Protein AF-A0A6C1T5G2-F1 (afdb_monomer_lite)

Structure (mmCIF, N/CA/C/O backbone):
data_AF-A0A6C1T5G2-F1
#
_entry.id   AF-A0A6C1T5G2-F1
#
loop_
_atom_site.group_PDB
_atom_site.id
_atom_site.type_symbol
_atom_site.label_atom_id
_atom_site.label_alt_id
_atom_site.label_comp_id
_atom_site.label_asym_id
_atom_site.label_entity_id
_atom_site.label_seq_id
_atom_site.pdbx_PDB_ins_code
_atom_site.Cartn_x
_atom_site.Cartn_y
_atom_site.Cartn_z
_atom_site.occupancy
_atom_site.B_iso_or_equiv
_atom_site.auth_seq_id
_atom_site.auth_comp_id
_atom_site.auth_asym_id
_atom_site.auth_atom_id
_atom_site.pdbx_PDB_model_num
ATOM 1 N N . MET A 1 1 ? -48.010 -15.877 8.526 1.00 41.28 1 MET A N 1
ATOM 2 C CA . MET A 1 1 ? -47.654 -14.629 7.817 1.00 41.28 1 MET A CA 1
ATOM 3 C C . MET A 1 1 ? -46.814 -13.764 8.749 1.00 41.28 1 MET A C 1
ATOM 5 O O . MET A 1 1 ? -47.335 -12.905 9.443 1.00 41.28 1 MET A O 1
ATOM 9 N N . ARG A 1 2 ? -45.527 -14.110 8.850 1.00 35.94 2 ARG A N 1
ATOM 10 C CA . ARG A 1 2 ? -44.496 -13.436 9.652 1.00 35.94 2 ARG A CA 1
ATOM 11 C C . ARG A 1 2 ? -43.616 -12.611 8.705 1.00 35.94 2 ARG A C 1
ATOM 13 O O . ARG A 1 2 ? -43.492 -12.980 7.544 1.00 35.94 2 ARG A O 1
ATOM 20 N N . SER A 1 3 ? -42.962 -11.589 9.253 1.00 42.47 3 SER A N 1
ATOM 21 C CA . SER A 1 3 ? -41.896 -10.778 8.641 1.00 42.47 3 SER A CA 1
ATOM 22 C C . SER A 1 3 ? -42.322 -9.516 7.879 1.00 42.47 3 SER A C 1
ATOM 24 O O . SER A 1 3 ? -42.276 -9.454 6.656 1.00 42.47 3 SER A O 1
ATOM 26 N N . LYS A 1 4 ? -42.683 -8.471 8.636 1.00 40.44 4 LYS A N 1
ATOM 27 C CA . LYS A 1 4 ? -42.390 -7.063 8.279 1.00 40.44 4 LYS A CA 1
ATOM 28 C C . LYS A 1 4 ? -41.863 -6.221 9.458 1.00 40.44 4 LYS A C 1
ATOM 30 O O . LYS A 1 4 ? -41.648 -5.029 9.303 1.00 40.44 4 LYS A O 1
ATOM 35 N N . TYR A 1 5 ? -41.600 -6.839 10.614 1.00 38.28 5 TYR A N 1
ATOM 36 C CA . TYR A 1 5 ? -41.079 -6.158 11.812 1.00 38.28 5 TYR A CA 1
ATOM 37 C C . TYR A 1 5 ? -39.612 -6.503 12.134 1.00 38.28 5 TYR A C 1
ATOM 39 O O . TYR A 1 5 ? -39.090 -6.053 13.144 1.00 38.28 5 TYR A O 1
ATOM 47 N N . SER A 1 6 ? -38.933 -7.280 11.280 1.00 38.41 6 SER A N 1
ATOM 48 C CA . SER A 1 6 ? -37.533 -7.686 11.497 1.00 38.41 6 SER A CA 1
ATOM 49 C C . SER A 1 6 ? -36.520 -6.612 11.094 1.00 38.41 6 SER A C 1
ATOM 51 O O . SER A 1 6 ? -35.414 -6.601 11.616 1.00 38.41 6 SER A O 1
ATOM 53 N N . THR A 1 7 ? -36.874 -5.707 10.181 1.00 39.44 7 THR A N 1
ATOM 54 C CA . THR A 1 7 ? -35.901 -4.779 9.577 1.00 39.44 7 THR A CA 1
ATOM 55 C C . THR A 1 7 ? -35.798 -3.447 10.324 1.00 39.44 7 THR A C 1
ATOM 57 O O . THR A 1 7 ? -34.777 -2.780 10.254 1.00 39.44 7 THR A O 1
ATOM 60 N N . LEU A 1 8 ? -36.818 -3.079 11.109 1.00 35.50 8 LEU A N 1
ATOM 61 C CA . LEU A 1 8 ? -36.779 -1.881 11.962 1.00 35.50 8 LEU A CA 1
ATOM 62 C C . LEU A 1 8 ? -36.144 -2.138 13.338 1.00 35.50 8 LEU A C 1
ATOM 64 O O . LEU A 1 8 ? -35.793 -1.184 14.021 1.00 35.50 8 LEU A O 1
ATOM 68 N N . LEU A 1 9 ? -35.947 -3.403 13.729 1.00 34.69 9 LEU A N 1
ATOM 69 C CA . LEU A 1 9 ? -35.278 -3.753 14.987 1.00 34.69 9 LEU A CA 1
ATOM 70 C C . LEU A 1 9 ? -33.747 -3.859 14.862 1.00 34.69 9 LEU A C 1
ATOM 72 O O . LEU A 1 9 ? -33.070 -3.811 15.880 1.00 34.69 9 LEU A O 1
ATOM 76 N N . GLN A 1 10 ? -33.194 -3.953 13.647 1.00 36.19 10 GLN A N 1
ATOM 77 C CA . GLN A 1 10 ? -31.738 -3.903 13.427 1.00 36.19 10 GLN A CA 1
ATOM 78 C C . GLN A 1 10 ? -31.211 -2.472 13.246 1.00 36.19 10 GLN A C 1
ATOM 80 O O . GLN A 1 10 ? -30.069 -2.201 13.591 1.00 36.19 10 GLN A O 1
ATOM 85 N N . ALA A 1 11 ? -32.055 -1.525 12.824 1.00 36.62 11 ALA A N 1
ATOM 86 C CA . ALA A 1 11 ? -31.701 -0.103 12.782 1.00 36.62 11 ALA A CA 1
ATOM 87 C C . ALA A 1 11 ? -31.868 0.615 14.142 1.00 36.62 11 ALA A C 1
ATOM 89 O O . ALA A 1 11 ? -31.397 1.735 14.309 1.00 36.62 11 ALA A O 1
ATOM 90 N N . LEU A 1 12 ? -32.509 -0.027 15.130 1.00 32.50 12 LEU A N 1
ATOM 91 C CA . LEU A 1 12 ? -32.738 0.521 16.476 1.00 32.50 12 LEU A CA 1
ATOM 92 C C . LEU A 1 12 ? -31.770 -0.033 17.541 1.00 32.50 12 LEU A C 1
ATOM 94 O O . LEU A 1 12 ? -31.965 0.201 18.728 1.00 32.50 12 LEU A O 1
ATOM 98 N N . ILE A 1 13 ? -30.708 -0.734 17.134 1.00 37.56 13 ILE A N 1
ATOM 99 C CA . ILE A 1 13 ? -29.524 -0.948 17.991 1.00 37.56 13 ILE A CA 1
ATOM 100 C C . ILE A 1 13 ? -28.507 0.197 17.793 1.00 37.56 13 ILE A C 1
ATOM 102 O O . ILE A 1 13 ? -27.599 0.371 18.594 1.00 37.56 13 ILE A O 1
ATOM 106 N N . LEU A 1 14 ? -28.748 1.089 16.824 1.00 38.66 14 LEU A N 1
ATOM 107 C CA . LEU A 1 14 ? -27.960 2.302 16.578 1.00 38.66 14 LEU A CA 1
ATOM 108 C C . LEU A 1 14 ? -28.429 3.539 17.383 1.00 38.66 14 LEU A C 1
ATOM 110 O O . LEU A 1 14 ? -27.970 4.646 17.121 1.00 38.66 14 LEU A O 1
ATOM 114 N N . GLY A 1 15 ? -29.367 3.389 18.333 1.00 32.53 15 GLY A N 1
ATOM 115 C CA . GLY A 1 15 ? -30.081 4.526 18.946 1.00 32.53 15 GLY A CA 1
ATOM 116 C C . GLY A 1 15 ? -30.130 4.609 20.476 1.00 32.53 15 GLY A C 1
ATOM 117 O O . GLY A 1 15 ? -30.594 5.621 20.993 1.00 32.53 15 GLY A O 1
ATOM 118 N N . THR A 1 16 ? -29.673 3.604 21.230 1.00 36.06 16 THR A N 1
ATOM 119 C CA . THR A 1 16 ? -29.773 3.620 22.707 1.00 36.06 16 THR A CA 1
ATOM 120 C C . THR A 1 16 ? -28.582 2.956 23.399 1.00 36.06 16 THR A C 1
ATOM 122 O O . THR A 1 16 ? -28.747 2.000 24.152 1.00 36.06 16 THR A O 1
ATOM 125 N N . ALA A 1 17 ? -27.386 3.503 23.178 1.00 37.12 17 ALA A N 1
ATOM 126 C CA . ALA A 1 17 ? -26.244 3.355 24.087 1.00 37.12 17 ALA A CA 1
ATOM 127 C C . ALA A 1 17 ? -25.795 4.711 24.680 1.00 37.12 17 ALA A C 1
ATOM 129 O O . ALA A 1 17 ? -24.677 4.855 25.160 1.00 37.12 17 ALA A O 1
ATOM 130 N N . LEU A 1 18 ? -26.688 5.713 24.717 1.00 38.50 18 LEU A N 1
ATOM 131 C CA . LEU A 1 18 ? -26.601 6.773 25.725 1.00 38.50 18 LEU A CA 1
ATOM 132 C C . LEU A 1 18 ? -27.043 6.167 27.061 1.00 38.50 18 LEU A C 1
ATOM 134 O O . LEU A 1 18 ? -28.243 6.076 27.323 1.00 38.50 18 LEU A O 1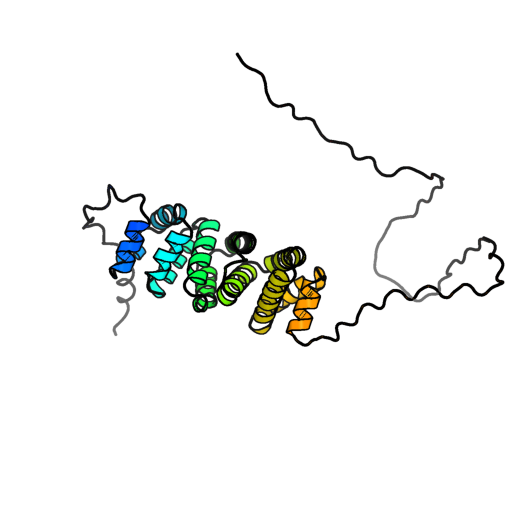
ATOM 138 N N . GLY A 1 19 ? -26.102 5.741 27.905 1.00 35.78 19 GLY A N 1
ATOM 139 C CA . GLY A 1 19 ? -26.485 5.393 29.272 1.00 35.78 19 GLY A CA 1
ATOM 140 C C . GLY A 1 19 ? -25.553 4.561 30.134 1.00 35.78 19 GLY A C 1
ATOM 141 O O . GLY A 1 19 ? -26.017 4.176 31.192 1.00 35.78 19 GLY A O 1
ATOM 142 N N . VAL A 1 20 ? -24.294 4.308 29.772 1.00 35.72 20 VAL A N 1
ATOM 143 C CA . VAL A 1 20 ? -23.218 4.066 30.753 1.00 35.72 20 VAL A CA 1
ATOM 144 C C . VAL A 1 20 ? -21.920 4.538 30.106 1.00 35.72 20 VAL A C 1
ATOM 146 O O . VAL A 1 20 ? -21.292 3.804 29.356 1.00 35.72 20 VAL A O 1
ATOM 149 N N . ALA A 1 21 ? -21.534 5.789 30.350 1.00 29.20 21 ALA A N 1
ATOM 150 C CA . ALA A 1 21 ? -20.149 6.180 30.134 1.00 29.20 21 ALA A CA 1
ATOM 151 C C . ALA A 1 21 ? -19.287 5.336 31.090 1.00 29.20 21 ALA A C 1
ATOM 153 O O . ALA A 1 21 ? -19.543 5.388 32.301 1.00 29.20 21 ALA A O 1
ATOM 154 N N . PRO A 1 22 ? -18.278 4.579 30.623 1.00 41.03 22 PRO A N 1
ATOM 155 C CA . PRO A 1 22 ? -17.193 4.230 31.513 1.00 41.03 22 PRO A CA 1
ATOM 156 C C . PRO A 1 22 ? -16.582 5.558 31.961 1.00 41.03 22 PRO A C 1
ATOM 158 O O . PRO A 1 22 ? -16.183 6.391 31.144 1.00 41.03 22 PRO A O 1
ATOM 161 N N . VAL A 1 23 ? -16.550 5.773 33.273 1.00 37.47 23 VAL A N 1
ATOM 162 C CA . VAL A 1 23 ? -15.881 6.888 33.958 1.00 37.47 23 VAL A CA 1
ATOM 163 C C . VAL A 1 23 ? -14.356 6.701 33.843 1.00 37.47 23 VAL A C 1
ATOM 165 O O . VAL A 1 23 ? -13.642 6.571 34.827 1.00 37.47 23 VAL A O 1
ATOM 168 N N . VAL A 1 24 ? -13.879 6.609 32.603 1.00 41.50 24 VAL A N 1
ATOM 169 C CA . VAL A 1 24 ? -12.475 6.537 32.171 1.00 41.50 24 VAL A CA 1
ATOM 170 C C . VAL A 1 24 ? -12.243 7.495 30.982 1.00 41.50 24 VAL A C 1
ATOM 172 O O . VAL A 1 24 ? -11.117 7.866 30.682 1.00 41.50 24 VAL A O 1
ATOM 175 N N . ALA A 1 25 ? -13.308 8.000 30.348 1.00 39.03 25 ALA A N 1
ATOM 176 C CA . ALA A 1 25 ? -13.250 8.786 29.114 1.00 39.03 25 ALA A CA 1
ATOM 177 C C . ALA A 1 25 ? -13.002 10.306 29.282 1.00 39.03 25 ALA A C 1
ATOM 179 O O . ALA A 1 25 ? -13.527 11.090 28.495 1.00 39.03 25 ALA A O 1
ATOM 180 N N . GLN A 1 26 ? -12.249 10.762 30.291 1.00 38.19 26 GLN A N 1
ATOM 181 C CA . GLN A 1 26 ? -11.896 12.195 30.402 1.00 38.19 26 GLN A CA 1
ATOM 182 C C . GLN A 1 26 ? -10.419 12.503 30.688 1.00 38.19 26 GLN A C 1
ATOM 184 O O . GLN A 1 26 ? -10.087 13.674 30.828 1.00 38.19 26 GLN A O 1
ATOM 189 N N . ASP A 1 27 ? -9.536 11.498 30.687 1.00 33.94 27 ASP A N 1
ATOM 190 C CA . ASP A 1 27 ? -8.076 11.707 30.798 1.00 33.94 27 ASP A CA 1
ATOM 191 C C . ASP A 1 27 ? -7.257 10.818 29.830 1.00 33.94 27 ASP A C 1
ATOM 193 O O . ASP A 1 27 ? -6.045 10.702 29.956 1.00 33.94 27 ASP A O 1
ATOM 197 N N . ALA A 1 28 ? -7.913 10.174 28.853 1.00 41.91 28 ALA A N 1
ATOM 198 C CA . ALA A 1 28 ? -7.321 9.171 27.954 1.00 41.91 28 ALA A CA 1
ATOM 199 C C . ALA A 1 28 ? -7.270 9.629 26.482 1.00 41.91 28 ALA A C 1
ATOM 201 O O . ALA A 1 28 ? -7.498 8.834 25.574 1.00 41.91 28 ALA A O 1
ATOM 202 N N . THR A 1 29 ? -7.059 10.923 26.234 1.00 42.94 29 THR A N 1
ATOM 203 C CA . THR A 1 29 ? -7.232 11.497 24.887 1.00 42.94 29 THR A CA 1
ATOM 204 C C . THR A 1 29 ? -6.061 11.247 23.925 1.00 42.94 29 THR A C 1
ATOM 206 O O . THR A 1 29 ? -6.255 11.456 22.740 1.00 42.94 29 THR A O 1
ATOM 209 N N . ASP A 1 30 ? -4.890 10.757 24.353 1.00 57.31 30 ASP A N 1
ATOM 210 C CA . ASP A 1 30 ? -3.675 10.845 23.513 1.00 57.31 30 ASP A CA 1
ATOM 211 C C . ASP A 1 30 ? -2.730 9.624 23.577 1.00 57.31 30 ASP A C 1
ATOM 213 O O . ASP A 1 30 ? -1.514 9.811 23.582 1.00 57.31 30 ASP A O 1
ATOM 217 N N . ASP A 1 31 ? -3.208 8.374 23.662 1.00 83.25 31 ASP A N 1
ATOM 218 C CA . ASP A 1 31 ? -2.252 7.253 23.703 1.00 83.25 31 ASP A CA 1
ATOM 219 C C . ASP A 1 31 ? -2.656 6.032 22.871 1.00 83.25 31 ASP A C 1
ATOM 221 O O . ASP A 1 31 ? -3.474 5.201 23.266 1.00 83.25 31 ASP A O 1
ATOM 225 N N . ILE A 1 32 ? -2.001 5.897 21.716 1.00 88.88 32 ILE A N 1
ATOM 226 C CA . ILE A 1 32 ? -1.959 4.673 20.909 1.00 88.88 32 ILE A CA 1
ATOM 227 C C . ILE A 1 32 ? -1.557 3.448 21.748 1.00 88.88 32 ILE A C 1
ATOM 229 O O . ILE A 1 32 ? -2.025 2.345 21.474 1.00 88.88 32 ILE A O 1
ATOM 233 N N . GLY A 1 33 ? -0.776 3.635 22.820 1.00 87.62 33 GLY A N 1
ATOM 234 C CA . GLY A 1 33 ? -0.439 2.589 23.781 1.00 87.62 33 GLY A CA 1
ATOM 235 C C . GLY A 1 33 ? -1.668 1.961 24.440 1.00 87.62 33 GLY A C 1
ATOM 236 O O . GLY A 1 33 ? -1.716 0.744 24.591 1.00 87.62 33 GLY A O 1
ATOM 237 N N . ILE A 1 34 ? -2.708 2.750 24.736 1.00 88.25 34 ILE A N 1
ATOM 238 C CA . ILE A 1 34 ? -3.968 2.227 25.285 1.00 88.25 34 ILE A CA 1
ATOM 239 C C . ILE A 1 34 ? -4.676 1.352 24.247 1.00 88.25 34 ILE A C 1
ATOM 241 O O . ILE A 1 34 ? -5.183 0.288 24.593 1.00 88.25 34 ILE A O 1
ATOM 245 N N . LEU A 1 35 ? -4.686 1.753 22.971 1.00 90.00 35 LEU A N 1
ATOM 246 C CA . LEU A 1 35 ? -5.279 0.933 21.907 1.00 90.00 35 LEU A CA 1
ATOM 247 C C . LEU A 1 35 ? -4.522 -0.391 21.743 1.00 90.00 35 LEU A C 1
ATOM 249 O O . LEU A 1 35 ? -5.148 -1.438 21.615 1.00 90.00 35 LEU A O 1
ATOM 253 N N . ILE A 1 36 ? -3.189 -0.362 21.813 1.00 89.75 36 ILE A N 1
ATOM 254 C CA . ILE A 1 36 ? -2.350 -1.568 21.763 1.00 89.75 36 ILE A CA 1
ATOM 255 C C . ILE A 1 36 ? -2.644 -2.482 22.960 1.00 89.75 36 ILE A C 1
ATOM 257 O O . ILE A 1 36 ? -2.799 -3.693 22.795 1.00 89.75 36 ILE A O 1
ATOM 261 N N . GLU A 1 37 ? -2.744 -1.930 24.170 1.00 89.25 37 GLU A N 1
ATOM 262 C CA . GLU A 1 37 ? -3.093 -2.704 25.364 1.00 89.25 37 GLU A CA 1
ATOM 263 C C . GLU A 1 37 ? -4.495 -3.316 25.265 1.00 89.25 37 GLU A C 1
ATOM 265 O O . GLU A 1 37 ? -4.681 -4.476 25.633 1.00 89.25 37 GLU A O 1
ATOM 270 N N . LEU A 1 38 ? -5.479 -2.578 24.746 1.00 88.25 38 LEU A N 1
ATOM 271 C CA . LEU A 1 38 ? -6.826 -3.102 24.515 1.00 88.25 38 LEU A CA 1
ATOM 272 C C . LEU A 1 38 ? -6.820 -4.230 23.477 1.00 88.25 38 LEU A C 1
ATOM 274 O O . LEU A 1 38 ? -7.431 -5.271 23.718 1.00 88.25 38 LEU A O 1
ATOM 278 N N . ALA A 1 39 ? -6.086 -4.065 22.374 1.00 88.81 39 ALA A N 1
ATOM 279 C CA . ALA A 1 39 ? -5.945 -5.086 21.340 1.00 88.81 39 ALA A CA 1
ATOM 280 C C . ALA A 1 39 ? -5.349 -6.383 21.914 1.00 88.81 39 ALA A C 1
ATOM 282 O O . ALA A 1 39 ? -5.916 -7.458 21.748 1.00 88.81 39 ALA A O 1
ATOM 283 N N . ARG A 1 40 ? -4.272 -6.275 22.704 1.00 89.38 40 ARG A N 1
ATOM 284 C CA . ARG A 1 40 ? -3.607 -7.419 23.357 1.00 89.38 40 ARG A CA 1
ATOM 285 C C . ARG A 1 40 ? -4.461 -8.156 24.383 1.00 89.38 40 ARG A C 1
ATOM 287 O O . ARG A 1 40 ? -4.189 -9.318 24.673 1.00 89.38 40 ARG A O 1
ATOM 294 N N . ASN A 1 41 ? -5.437 -7.475 24.973 1.00 87.38 41 ASN A N 1
ATOM 295 C CA . ASN A 1 41 ? -6.326 -8.038 25.985 1.00 87.38 41 ASN A CA 1
ATOM 296 C C . ASN A 1 41 ? -7.641 -8.572 25.384 1.00 87.38 41 ASN A C 1
ATOM 298 O O . ASN A 1 41 ? -8.613 -8.735 26.122 1.00 87.38 41 ASN A O 1
ATOM 302 N N . ASP A 1 42 ? -7.685 -8.817 24.066 1.00 80.81 42 ASP A N 1
ATOM 303 C CA . ASP A 1 42 ? -8.877 -9.234 23.313 1.00 80.81 42 ASP A CA 1
ATOM 304 C C . ASP A 1 42 ? -10.079 -8.279 23.499 1.00 80.81 42 ASP A C 1
ATOM 306 O O . ASP A 1 42 ? -11.243 -8.668 23.382 1.00 80.81 42 ASP A O 1
ATOM 310 N N . ALA A 1 43 ? -9.808 -6.999 23.781 1.00 81.62 43 ALA A N 1
ATOM 311 C CA . ALA A 1 43 ? -10.805 -5.940 23.949 1.00 81.62 43 ALA A CA 1
ATOM 312 C C . ALA A 1 43 ? -10.928 -5.060 22.689 1.00 81.62 43 ALA A C 1
ATOM 314 O O . ALA A 1 43 ? -11.302 -3.891 22.764 1.00 81.62 43 ALA A O 1
ATOM 315 N N . ALA A 1 44 ? -10.637 -5.617 21.507 1.00 80.81 44 ALA A N 1
ATOM 316 C CA . ALA A 1 44 ? -10.662 -4.896 20.230 1.00 80.81 44 ALA A CA 1
ATOM 317 C C . ALA A 1 44 ? -12.040 -4.292 19.888 1.00 80.81 44 ALA A C 1
ATOM 319 O O . ALA A 1 44 ? -12.123 -3.245 19.247 1.00 80.81 44 ALA A O 1
ATOM 320 N N . GLN A 1 45 ? -13.125 -4.879 20.405 1.00 81.31 45 GLN A N 1
ATOM 321 C CA . GLN A 1 45 ? -14.484 -4.336 20.286 1.00 81.31 45 GLN A CA 1
ATOM 322 C C . GLN A 1 45 ? -14.603 -2.910 20.852 1.00 81.31 45 GLN A C 1
ATOM 324 O O . GLN A 1 45 ? -15.356 -2.101 20.310 1.00 81.31 45 GLN A O 1
ATOM 329 N N . ASP A 1 46 ? -13.835 -2.577 21.893 1.00 80.88 46 ASP A N 1
ATOM 330 C CA . ASP A 1 46 ? -13.828 -1.234 22.479 1.00 80.88 46 ASP A CA 1
ATOM 331 C C . ASP A 1 46 ? -13.101 -0.224 21.575 1.00 80.88 46 ASP A C 1
ATOM 333 O O . ASP A 1 46 ? -13.463 0.951 21.553 1.00 80.88 46 ASP A O 1
ATOM 337 N N . ILE A 1 47 ? -12.129 -0.684 20.776 1.00 80.75 47 ILE A N 1
ATOM 338 C CA . ILE A 1 47 ? -11.415 0.127 19.776 1.00 80.75 47 ILE A CA 1
ATOM 339 C C . ILE A 1 47 ? -12.340 0.421 18.593 1.00 80.75 47 ILE A C 1
ATOM 341 O O . ILE A 1 47 ? -12.485 1.573 18.190 1.00 80.75 47 ILE A O 1
ATOM 345 N N . VAL A 1 48 ? -13.013 -0.606 18.066 1.00 81.50 48 VAL A N 1
ATOM 346 C CA . VAL A 1 48 ? -13.951 -0.477 16.935 1.00 81.50 48 VAL A CA 1
ATOM 347 C C . VAL A 1 48 ? -15.179 0.367 17.311 1.00 81.50 48 VAL A C 1
ATOM 349 O O . VAL A 1 48 ? -15.780 1.014 16.453 1.00 81.50 48 VAL A O 1
ATOM 352 N N . ALA A 1 49 ? -15.538 0.412 18.597 1.00 84.12 49 ALA A N 1
ATOM 353 C CA . ALA A 1 49 ? -16.613 1.257 19.108 1.00 84.12 49 ALA A CA 1
ATOM 354 C C . ALA A 1 49 ? -16.250 2.754 19.191 1.00 84.12 49 ALA A C 1
ATOM 356 O O . ALA A 1 49 ? -17.148 3.583 19.384 1.00 84.12 49 ALA A O 1
ATOM 357 N N . LEU A 1 50 ? -14.969 3.126 19.058 1.00 82.94 50 LEU A N 1
ATOM 358 C CA . LEU A 1 50 ? -14.561 4.528 19.077 1.00 82.94 50 LEU A CA 1
ATOM 359 C C . LEU A 1 50 ? -15.124 5.284 17.862 1.00 82.94 50 LEU A C 1
ATOM 361 O O . LEU A 1 50 ? -15.164 4.753 16.749 1.00 82.94 50 LEU A O 1
ATOM 365 N N . PRO A 1 51 ? -15.519 6.562 18.026 1.00 84.62 51 PRO A N 1
ATOM 366 C CA . PRO A 1 51 ? -15.855 7.405 16.888 1.00 84.62 51 PRO A CA 1
ATOM 367 C C . PRO A 1 51 ? -14.669 7.482 15.922 1.00 84.62 51 PRO A C 1
ATOM 369 O O . PRO A 1 51 ? -13.557 7.803 16.341 1.00 84.62 51 PRO A O 1
ATOM 372 N N . GLY A 1 52 ? -14.902 7.261 14.626 1.00 83.31 52 GLY A N 1
ATOM 373 C CA . GLY A 1 52 ? -13.815 7.209 13.642 1.00 83.31 52 GLY A CA 1
ATOM 374 C C . GLY A 1 52 ? -12.977 8.494 13.548 1.00 83.31 52 GLY A C 1
ATOM 375 O O . GLY A 1 52 ? -11.821 8.421 13.155 1.00 83.31 52 GLY A O 1
ATOM 376 N N . SER A 1 53 ? -13.504 9.656 13.960 1.00 85.00 53 SER A N 1
ATOM 377 C CA . SER A 1 53 ? -12.712 10.891 14.081 1.00 85.00 53 SER A CA 1
ATOM 378 C C . SER A 1 53 ? -11.718 10.847 15.246 1.00 85.00 53 SER A C 1
ATOM 380 O O . SER A 1 53 ? -10.573 11.230 15.072 1.00 85.00 53 SER A O 1
ATOM 382 N N . ALA A 1 54 ? -12.128 10.333 16.410 1.00 86.62 54 ALA A N 1
ATOM 383 C CA . ALA A 1 54 ? -11.235 10.178 17.560 1.00 86.62 54 ALA A CA 1
ATOM 384 C C . ALA A 1 54 ? -10.164 9.114 17.281 1.00 86.62 54 ALA A C 1
ATOM 386 O O . ALA A 1 54 ? -9.001 9.288 17.629 1.00 86.62 54 ALA A O 1
ATOM 387 N N . LEU A 1 55 ? -10.552 8.035 16.595 1.00 88.12 55 LEU A N 1
ATOM 388 C CA . LEU A 1 55 ? -9.610 7.025 16.128 1.00 88.12 55 LEU A CA 1
ATOM 389 C C . LEU A 1 55 ? -8.601 7.621 15.133 1.00 88.12 55 LEU A C 1
ATOM 391 O O . LEU A 1 55 ? -7.407 7.376 15.265 1.00 88.12 55 LEU A O 1
ATOM 395 N N . ALA A 1 56 ? -9.056 8.440 14.180 1.00 89.75 56 ALA A N 1
ATOM 396 C CA . ALA A 1 56 ? -8.172 9.118 13.235 1.00 89.75 56 ALA A CA 1
ATOM 397 C C . ALA A 1 56 ? -7.189 10.077 13.927 1.00 89.75 56 ALA A C 1
ATOM 399 O O . ALA A 1 56 ? -6.028 10.122 13.530 1.00 89.75 56 ALA A O 1
ATOM 400 N N . ASP A 1 57 ? -7.616 10.793 14.970 1.00 89.31 57 ASP A N 1
ATOM 401 C CA . ASP A 1 57 ? -6.739 11.686 15.737 1.00 89.31 57 ASP A CA 1
ATOM 402 C C . ASP A 1 57 ? -5.631 10.902 16.468 1.00 89.31 57 ASP A C 1
ATOM 404 O O . ASP A 1 57 ? -4.455 11.253 16.363 1.00 89.31 57 ASP A O 1
ATOM 408 N N . ILE A 1 58 ? -5.981 9.796 17.142 1.00 90.19 58 ILE A N 1
ATOM 409 C CA . ILE A 1 58 ? -5.011 8.950 17.864 1.00 90.19 58 ILE A CA 1
ATOM 410 C C . ILE A 1 58 ? -4.033 8.284 16.888 1.00 90.19 58 ILE A C 1
ATOM 412 O O . ILE A 1 58 ? -2.819 8.345 17.083 1.00 90.19 58 ILE A O 1
ATOM 416 N N . LEU A 1 59 ? -4.545 7.660 15.820 1.00 92.06 59 LEU A N 1
ATOM 417 C CA . LEU A 1 59 ? -3.709 6.973 14.831 1.00 92.06 59 LEU A CA 1
ATOM 418 C C . LEU A 1 59 ? -2.866 7.960 14.010 1.00 92.06 59 LEU A C 1
ATOM 420 O O . LEU A 1 59 ? -1.738 7.647 13.645 1.00 92.06 59 LEU A O 1
ATOM 424 N N . GLY A 1 60 ? -3.378 9.167 13.751 1.00 89.06 60 GLY A N 1
ATOM 425 C CA . GLY A 1 60 ? -2.659 10.233 13.049 1.00 89.06 60 GLY A CA 1
ATOM 426 C C . GLY A 1 60 ? -1.441 10.764 13.808 1.00 89.06 60 GLY A C 1
ATOM 427 O O . GLY A 1 60 ? -0.521 11.295 13.185 1.00 89.06 60 GLY A O 1
ATOM 428 N N . ALA A 1 61 ? -1.414 10.605 15.134 1.00 89.00 61 ALA A N 1
ATOM 429 C CA . ALA A 1 61 ? -0.282 10.967 15.983 1.00 89.00 61 ALA A CA 1
ATOM 430 C C . ALA A 1 61 ? 0.719 9.815 16.206 1.00 89.00 61 ALA A C 1
ATOM 432 O O . ALA A 1 61 ? 1.817 10.058 16.713 1.00 89.00 61 ALA A O 1
ATOM 433 N N . ALA A 1 62 ? 0.360 8.579 15.848 1.00 90.31 62 ALA A N 1
ATOM 434 C CA . ALA A 1 62 ? 1.179 7.396 16.086 1.00 90.31 62 ALA A CA 1
ATOM 435 C C . ALA A 1 62 ? 2.377 7.304 15.125 1.00 90.31 62 ALA A C 1
ATOM 437 O O . ALA A 1 62 ? 2.310 7.707 13.960 1.00 90.31 62 ALA A O 1
ATOM 438 N N . SER A 1 63 ? 3.486 6.737 15.606 1.00 90.56 63 SER A N 1
ATOM 439 C CA . SER A 1 63 ? 4.601 6.346 14.740 1.00 90.56 63 SER A CA 1
ATOM 440 C C . SER A 1 63 ? 4.262 5.089 13.935 1.00 90.56 63 SER A C 1
ATOM 442 O O . SER A 1 63 ? 3.391 4.309 14.316 1.00 90.56 63 SER A O 1
ATOM 444 N N . GLN A 1 64 ? 4.995 4.856 12.844 1.00 88.50 64 GLN A N 1
ATOM 445 C CA . GLN A 1 64 ? 4.825 3.653 12.026 1.00 88.50 64 GLN A CA 1
ATOM 446 C C . GLN A 1 64 ? 4.992 2.364 12.853 1.00 88.50 64 GLN A C 1
ATOM 448 O O . GLN A 1 64 ? 4.139 1.486 12.776 1.00 88.50 64 GLN A O 1
ATOM 453 N N . ASP A 1 65 ? 6.008 2.296 13.720 1.00 89.88 65 ASP A N 1
ATOM 454 C CA . ASP A 1 65 ? 6.234 1.149 14.613 1.00 89.88 65 ASP A CA 1
ATOM 455 C C . ASP A 1 65 ? 5.038 0.896 15.550 1.00 89.88 65 ASP A C 1
ATOM 457 O O . ASP A 1 65 ? 4.669 -0.249 15.802 1.00 89.88 65 ASP A O 1
ATOM 461 N N . GLN A 1 66 ? 4.401 1.961 16.053 1.00 93.88 66 GLN A N 1
ATOM 462 C CA . GLN A 1 66 ? 3.222 1.847 16.919 1.00 93.88 66 GLN A CA 1
ATOM 463 C C . GLN A 1 66 ? 1.989 1.372 16.144 1.00 93.88 66 GLN A C 1
ATOM 465 O O . GLN A 1 66 ? 1.191 0.600 16.673 1.00 93.88 66 GLN A O 1
ATOM 470 N N . LEU A 1 67 ? 1.831 1.812 14.893 1.00 94.06 67 LEU A N 1
ATOM 471 C CA . LEU A 1 67 ? 0.767 1.323 14.017 1.00 94.06 67 LEU A CA 1
ATOM 47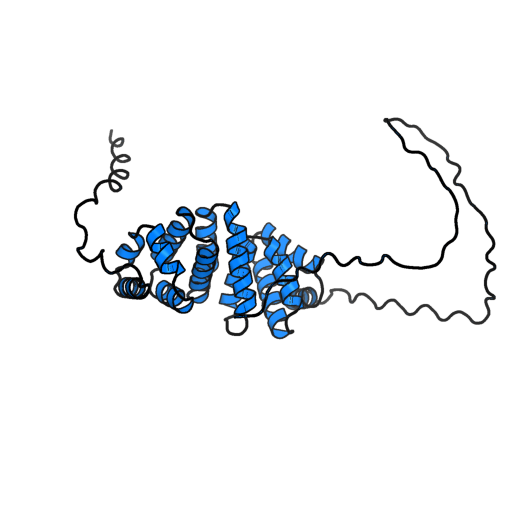2 C C . LEU A 1 67 ? 0.958 -0.164 13.700 1.00 94.06 67 LEU A C 1
ATOM 474 O O . LEU A 1 67 ? -0.003 -0.926 13.756 1.00 94.06 67 LEU A O 1
ATOM 478 N N . GLU A 1 68 ? 2.189 -0.592 13.426 1.00 92.69 68 GLU A N 1
ATOM 479 C CA . GLU A 1 68 ? 2.527 -2.000 13.193 1.00 92.69 68 GLU A CA 1
ATOM 480 C C . GLU A 1 68 ? 2.304 -2.860 14.442 1.00 92.69 68 GLU A C 1
ATOM 482 O O . GLU A 1 68 ? 1.747 -3.954 14.346 1.00 92.69 68 GLU A O 1
ATOM 487 N N . GLU A 1 69 ? 2.665 -2.357 15.626 1.00 93.44 69 GLU A N 1
ATOM 488 C CA . GLU A 1 69 ? 2.410 -3.031 16.904 1.00 93.44 69 GLU A CA 1
ATOM 489 C C . GLU A 1 69 ? 0.908 -3.174 17.188 1.00 93.44 69 GLU A C 1
ATOM 491 O O . GLU A 1 69 ? 0.465 -4.238 17.636 1.00 93.44 69 GLU A O 1
ATOM 496 N N . LEU A 1 70 ? 0.121 -2.130 16.910 1.00 94.12 70 LEU A N 1
ATOM 497 C CA . LEU A 1 70 ? -1.333 -2.172 17.038 1.00 94.12 70 LEU A CA 1
ATOM 498 C C . LEU A 1 70 ? -1.929 -3.207 16.085 1.00 94.12 70 LEU A C 1
ATOM 500 O O . LEU A 1 70 ? -2.658 -4.091 16.528 1.00 94.12 70 LEU A O 1
ATOM 504 N N . VAL A 1 71 ? -1.603 -3.121 14.795 1.00 94.94 71 VAL A N 1
ATOM 505 C CA . VAL A 1 71 ? -2.126 -4.033 13.773 1.00 94.94 71 VAL A CA 1
ATOM 506 C C . VAL A 1 71 ? -1.747 -5.481 14.075 1.00 94.94 71 VAL A C 1
ATOM 508 O O . VAL A 1 71 ? -2.611 -6.350 14.036 1.00 94.94 71 VAL A O 1
ATOM 511 N N . GLY A 1 72 ? -0.495 -5.740 14.460 1.00 93.06 72 GLY A N 1
ATOM 512 C CA . GLY A 1 72 ? -0.035 -7.080 14.829 1.00 93.06 72 GLY A CA 1
ATOM 513 C C . GLY A 1 72 ? -0.676 -7.636 16.106 1.00 93.06 72 GLY A C 1
ATOM 514 O O . GLY A 1 72 ? -0.547 -8.827 16.386 1.00 93.06 72 GLY A O 1
ATOM 515 N N . SER A 1 73 ? -1.361 -6.791 16.884 1.00 92.62 73 SER A N 1
ATOM 516 C CA . SER A 1 73 ? -2.098 -7.183 18.090 1.00 92.62 73 SER A CA 1
ATOM 517 C C . SER A 1 73 ? -3.603 -7.357 17.848 1.00 92.62 73 SER A C 1
ATOM 519 O O . SER A 1 73 ? -4.309 -7.756 18.771 1.00 92.62 73 SER A O 1
ATOM 521 N N . LEU A 1 74 ? -4.109 -7.049 16.650 1.00 93.12 74 LEU A N 1
ATOM 522 C CA . LEU A 1 74 ? -5.530 -7.112 16.306 1.00 93.12 74 LEU A CA 1
ATOM 523 C C . LEU A 1 74 ? -5.863 -8.352 15.471 1.00 93.12 74 LEU A C 1
ATOM 525 O O . LEU A 1 74 ? -5.037 -8.862 14.714 1.00 93.12 74 LEU A O 1
ATOM 529 N N . ALA A 1 75 ? -7.113 -8.810 15.559 1.00 92.25 75 ALA A N 1
ATOM 530 C CA . ALA A 1 75 ? -7.633 -9.774 14.599 1.00 92.25 75 ALA A CA 1
ATOM 531 C C . ALA A 1 75 ? -7.854 -9.100 13.234 1.00 92.25 75 ALA A C 1
ATOM 533 O O . ALA A 1 75 ? -8.163 -7.911 13.150 1.00 92.25 75 ALA A O 1
ATOM 534 N N . ALA A 1 76 ? -7.751 -9.878 12.153 1.00 92.38 76 ALA A N 1
ATOM 535 C CA . ALA A 1 76 ? -7.905 -9.365 10.789 1.00 92.38 76 ALA A CA 1
ATOM 536 C C . ALA A 1 76 ? -9.241 -8.628 10.572 1.00 92.38 76 ALA A C 1
ATOM 538 O O . ALA A 1 76 ? -9.273 -7.586 9.925 1.00 92.38 76 ALA A O 1
ATOM 539 N N . GLU A 1 77 ? -10.329 -9.131 11.160 1.00 92.50 77 GLU A N 1
ATOM 540 C CA . GLU A 1 77 ? -11.656 -8.513 11.067 1.00 92.50 77 GLU A CA 1
ATOM 541 C C . GLU A 1 77 ? -11.741 -7.142 11.754 1.00 92.50 77 GLU A C 1
ATOM 543 O O . GLU A 1 77 ? -12.427 -6.248 11.257 1.00 92.50 77 GLU A O 1
ATOM 548 N N . ASP A 1 78 ? -11.004 -6.944 12.850 1.00 93.50 78 ASP A N 1
ATOM 549 C CA . ASP A 1 78 ? -10.953 -5.663 13.556 1.00 93.50 78 ASP A CA 1
ATOM 550 C C . ASP A 1 78 ? -10.114 -4.641 12.779 1.00 93.50 78 ASP A C 1
ATOM 552 O O . ASP A 1 78 ? -10.484 -3.469 12.690 1.00 93.50 78 ASP A O 1
ATOM 556 N N . VAL A 1 79 ? -9.016 -5.084 12.155 1.00 94.50 79 VAL A N 1
ATOM 557 C CA . VAL A 1 79 ? -8.202 -4.253 11.251 1.00 94.50 79 VAL A CA 1
ATOM 558 C C . VAL A 1 79 ? -9.036 -3.774 10.063 1.00 94.50 79 VAL A C 1
ATOM 560 O O . VAL A 1 79 ? -9.047 -2.579 9.755 1.00 94.50 79 VAL A O 1
ATOM 563 N N . ASP A 1 80 ? -9.778 -4.683 9.427 1.00 94.62 80 ASP A N 1
ATOM 564 C CA . ASP A 1 80 ? -10.651 -4.358 8.299 1.00 94.62 80 ASP A CA 1
ATOM 565 C C . ASP A 1 80 ? -11.749 -3.358 8.725 1.00 94.62 80 ASP A C 1
ATOM 567 O O . ASP A 1 80 ? -12.030 -2.392 8.008 1.00 94.62 80 ASP A O 1
ATOM 571 N N . ALA A 1 81 ? -12.331 -3.532 9.920 1.00 92.06 81 ALA A N 1
ATOM 572 C CA . ALA A 1 81 ? -13.329 -2.617 10.476 1.00 92.06 81 ALA A CA 1
ATOM 573 C C . ALA A 1 81 ? -12.758 -1.216 10.762 1.00 92.06 81 ALA A C 1
ATOM 575 O O . ALA A 1 81 ? -13.410 -0.209 10.467 1.00 92.06 81 ALA A O 1
ATOM 576 N N . ILE A 1 82 ? -11.535 -1.136 11.296 1.00 92.56 82 ILE A N 1
ATOM 577 C CA . ILE A 1 82 ? -10.832 0.130 11.536 1.00 92.56 82 ILE A CA 1
ATOM 578 C C . ILE A 1 82 ? -10.574 0.857 10.214 1.00 92.56 82 ILE A C 1
ATOM 580 O O . ILE A 1 82 ? -10.918 2.033 10.086 1.00 92.56 82 ILE A O 1
ATOM 584 N N . LEU A 1 83 ? -10.024 0.167 9.213 1.00 93.00 83 LEU A N 1
ATOM 585 C CA . LEU A 1 83 ? -9.747 0.758 7.902 1.00 93.00 83 LEU A CA 1
ATOM 586 C C . LEU A 1 83 ? -11.019 1.247 7.207 1.00 93.00 83 LEU A C 1
ATOM 588 O O . LEU A 1 83 ? -11.044 2.367 6.695 1.00 93.00 83 LEU A O 1
ATOM 592 N N . ALA A 1 84 ? -12.093 0.453 7.239 1.00 92.12 84 ALA A N 1
ATOM 593 C CA . ALA A 1 84 ? -13.386 0.861 6.702 1.00 92.12 84 ALA A CA 1
ATOM 594 C C . ALA A 1 84 ? -13.932 2.107 7.421 1.00 92.12 84 ALA A C 1
ATOM 596 O O . ALA A 1 84 ? -14.423 3.032 6.774 1.00 92.12 84 ALA A O 1
ATOM 597 N N . SER A 1 85 ? -13.803 2.172 8.751 1.00 91.06 85 SER A N 1
ATOM 598 C CA . SER A 1 85 ? -14.212 3.337 9.545 1.00 91.06 85 SER A CA 1
ATOM 599 C C . SER A 1 85 ? -13.434 4.598 9.152 1.00 91.06 85 SER A C 1
ATOM 601 O O . SER A 1 85 ? -14.049 5.632 8.889 1.00 91.06 85 SER A O 1
ATOM 603 N N . LEU A 1 86 ? -12.104 4.513 9.027 1.00 90.38 86 LEU A N 1
ATOM 604 C CA . LEU A 1 86 ? -11.247 5.633 8.609 1.00 90.38 86 LEU A CA 1
ATOM 605 C C . LEU A 1 86 ? -11.575 6.128 7.193 1.00 90.38 86 LEU A C 1
ATOM 607 O O . LEU A 1 86 ? -11.625 7.335 6.943 1.00 90.38 86 LEU A O 1
ATOM 611 N N . ALA A 1 87 ? -11.828 5.200 6.271 1.00 87.94 87 ALA A N 1
ATOM 612 C CA . ALA A 1 87 ? -12.228 5.514 4.907 1.00 87.94 87 ALA A CA 1
ATOM 613 C C . ALA A 1 87 ? -13.570 6.272 4.866 1.00 87.94 87 ALA A C 1
ATOM 615 O O . ALA A 1 87 ? -13.695 7.293 4.186 1.00 87.94 87 ALA A O 1
ATOM 616 N N . LEU A 1 88 ? -14.554 5.827 5.658 1.00 86.62 88 LEU A N 1
ATOM 617 C CA . LEU A 1 88 ? -15.889 6.430 5.727 1.00 86.62 88 LEU A CA 1
ATOM 618 C C . LEU A 1 88 ? -15.913 7.795 6.429 1.00 86.62 88 LEU A C 1
ATOM 620 O O . LEU A 1 88 ? -16.743 8.640 6.086 1.00 86.62 88 LEU A O 1
ATOM 624 N N . THR A 1 89 ? -15.029 8.033 7.401 1.00 85.94 89 THR A N 1
ATOM 625 C CA . THR A 1 89 ? -14.928 9.334 8.085 1.00 85.94 89 THR A CA 1
ATOM 626 C C . THR A 1 89 ? -14.146 10.378 7.297 1.00 85.94 89 THR A C 1
ATOM 628 O O . THR A 1 89 ? -14.146 11.547 7.685 1.00 85.94 89 THR A O 1
ATOM 631 N N . GLY A 1 90 ? -13.522 9.994 6.179 1.00 81.56 90 GLY A N 1
ATOM 632 C CA . GLY A 1 90 ? -12.677 10.888 5.393 1.00 81.56 90 GLY A CA 1
ATOM 633 C C . GLY A 1 90 ? -11.376 11.232 6.114 1.00 81.56 90 GLY A C 1
ATOM 634 O O . GLY A 1 90 ? -10.931 12.379 6.047 1.00 81.56 90 GLY A O 1
ATOM 635 N N . ALA A 1 91 ? -10.793 10.260 6.825 1.00 86.00 91 ALA A N 1
ATOM 636 C CA . ALA A 1 91 ? -9.484 10.406 7.452 1.00 86.00 91 ALA A CA 1
ATOM 637 C C . ALA A 1 91 ? -8.415 10.822 6.426 1.00 86.00 91 ALA A C 1
ATOM 639 O O . ALA A 1 91 ? -8.530 10.500 5.239 1.00 86.00 91 ALA A O 1
ATOM 640 N N . ASP A 1 92 ? -7.366 11.507 6.897 1.00 91.38 92 ASP A N 1
ATOM 641 C CA . ASP A 1 92 ? -6.242 11.962 6.067 1.00 91.38 92 ASP A CA 1
ATOM 642 C C . ASP A 1 92 ? -5.727 10.813 5.171 1.00 91.38 92 ASP A C 1
ATOM 644 O O . ASP A 1 92 ? -5.407 9.736 5.689 1.00 91.38 92 ASP A O 1
ATOM 648 N N . PRO A 1 93 ? -5.622 11.003 3.841 1.00 92.56 93 PRO A N 1
ATOM 649 C CA . PRO A 1 93 ? -5.097 9.984 2.934 1.00 92.56 93 PRO A CA 1
ATOM 650 C C . PRO A 1 93 ? -3.704 9.478 3.328 1.00 92.56 93 PRO A C 1
ATOM 652 O O . PRO A 1 93 ? -3.389 8.309 3.109 1.00 92.56 93 PRO A O 1
ATOM 655 N N . ARG A 1 94 ? -2.880 10.323 3.962 1.00 92.69 94 ARG A N 1
ATOM 656 C CA . ARG A 1 94 ? -1.571 9.919 4.492 1.00 92.69 94 ARG A CA 1
ATOM 657 C C . ARG A 1 94 ? -1.694 8.950 5.658 1.00 92.69 94 ARG A C 1
ATOM 659 O O . ARG A 1 94 ? -0.941 7.983 5.717 1.00 92.69 94 ARG A O 1
ATOM 666 N N . LEU A 1 95 ? -2.654 9.172 6.554 1.00 93.88 95 LEU A N 1
ATOM 667 C CA . LEU A 1 95 ? -2.949 8.224 7.626 1.00 93.88 95 LEU A CA 1
ATOM 668 C C . LEU A 1 95 ? -3.441 6.893 7.044 1.00 93.88 95 LEU A C 1
ATOM 670 O O . LEU A 1 95 ? -2.973 5.838 7.462 1.00 93.88 95 LEU A O 1
ATOM 674 N N . GLN A 1 96 ? -4.328 6.930 6.046 1.00 94.69 96 GLN A N 1
ATOM 675 C CA . GLN A 1 96 ? -4.789 5.709 5.375 1.00 94.69 96 GLN A CA 1
ATOM 676 C C . GLN A 1 96 ? -3.623 4.950 4.724 1.00 94.69 96 GLN A C 1
ATOM 678 O O . GLN A 1 96 ? -3.528 3.737 4.887 1.00 94.69 96 GLN A O 1
ATOM 683 N N . ALA A 1 97 ? -2.693 5.648 4.063 1.00 95.81 97 ALA A N 1
ATOM 684 C CA . ALA A 1 97 ? -1.489 5.037 3.503 1.00 95.81 97 ALA A CA 1
ATOM 685 C C . ALA A 1 97 ? -0.592 4.402 4.582 1.00 95.81 97 ALA A C 1
ATOM 687 O O . ALA A 1 97 ? -0.149 3.270 4.405 1.00 95.81 97 ALA A O 1
ATOM 688 N N . ASN A 1 98 ? -0.372 5.080 5.715 1.00 95.19 98 ASN A N 1
ATOM 689 C CA . ASN A 1 98 ? 0.412 4.537 6.833 1.00 95.19 98 ASN A CA 1
ATOM 690 C C . ASN A 1 98 ? -0.249 3.299 7.455 1.00 95.19 98 ASN A C 1
ATOM 692 O O . ASN A 1 98 ? 0.436 2.331 7.769 1.00 95.19 98 ASN A O 1
ATOM 696 N N . MET A 1 99 ? -1.578 3.299 7.589 1.00 95.88 99 MET A N 1
ATOM 697 C CA . MET A 1 99 ? -2.320 2.135 8.073 1.00 95.88 99 MET A CA 1
ATOM 698 C C . MET A 1 99 ? -2.229 0.963 7.094 1.00 95.88 99 MET A C 1
ATOM 700 O O . MET A 1 99 ? -1.921 -0.146 7.511 1.00 95.88 99 MET A O 1
ATOM 704 N N . VAL A 1 100 ? -2.431 1.196 5.793 1.00 96.44 100 VAL A N 1
ATOM 705 C CA . VAL A 1 100 ? -2.253 0.160 4.759 1.00 96.44 100 VAL A CA 1
ATOM 706 C C . VAL A 1 100 ? -0.827 -0.397 4.798 1.00 96.44 100 VAL A C 1
ATOM 708 O O . VAL A 1 100 ? -0.648 -1.611 4.807 1.00 96.44 100 VAL A O 1
ATOM 711 N N . SER A 1 101 ? 0.174 0.479 4.902 1.00 95.38 101 SER A N 1
ATOM 712 C CA . SER A 1 101 ? 1.583 0.115 5.074 1.00 95.38 101 SER A CA 1
ATOM 713 C C . SER A 1 101 ? 1.804 -0.751 6.313 1.00 95.38 101 SER A C 1
ATOM 715 O O . SER A 1 101 ? 2.393 -1.822 6.215 1.00 95.38 101 SER A O 1
ATOM 717 N N . ALA A 1 102 ? 1.279 -0.343 7.472 1.00 95.19 102 ALA A N 1
ATOM 718 C CA . ALA A 1 102 ? 1.406 -1.102 8.714 1.00 95.19 102 ALA A CA 1
ATOM 719 C C . ALA A 1 102 ? 0.789 -2.505 8.599 1.00 95.19 102 ALA A C 1
ATOM 721 O O . ALA A 1 102 ? 1.379 -3.479 9.068 1.00 95.19 102 ALA A O 1
ATOM 722 N N . VAL A 1 103 ? -0.355 -2.631 7.917 1.00 96.31 103 VAL A N 1
ATOM 723 C CA . VAL A 1 103 ? -0.975 -3.937 7.666 1.00 96.31 103 VAL A CA 1
ATOM 724 C C . VAL A 1 103 ? -0.147 -4.795 6.729 1.00 96.31 103 VAL A C 1
ATOM 726 O O . VAL A 1 103 ? 0.115 -5.941 7.066 1.00 96.31 103 VAL A O 1
ATOM 729 N N . ILE A 1 104 ? 0.321 -4.258 5.604 1.00 95.50 104 ILE A N 1
ATOM 730 C CA . ILE A 1 104 ? 1.143 -5.019 4.652 1.00 95.50 104 ILE A CA 1
ATOM 731 C C . ILE A 1 104 ? 2.475 -5.440 5.285 1.00 95.50 104 ILE A C 1
ATOM 733 O O . ILE A 1 104 ? 2.965 -6.537 5.024 1.00 95.50 104 ILE A O 1
ATOM 737 N N . THR A 1 105 ? 3.071 -4.590 6.121 1.00 93.81 105 THR A N 1
ATOM 738 C CA . THR A 1 105 ? 4.313 -4.909 6.833 1.00 93.81 105 THR A CA 1
ATOM 739 C C . THR A 1 105 ? 4.105 -6.013 7.871 1.00 93.81 105 THR A C 1
ATOM 741 O O . THR A 1 105 ? 4.956 -6.895 7.994 1.00 93.81 105 THR A O 1
ATOM 744 N N . SER A 1 106 ? 2.976 -5.995 8.585 1.00 92.62 106 SER A N 1
ATOM 745 C CA . SER A 1 106 ? 2.634 -7.004 9.595 1.00 92.62 106 SER A CA 1
ATOM 746 C C . SER A 1 106 ? 2.190 -8.340 8.978 1.00 92.62 106 SER A C 1
ATOM 748 O O . SER A 1 106 ? 2.620 -9.403 9.425 1.00 92.62 106 SER A O 1
ATOM 750 N N . ASP A 1 107 ? 1.371 -8.284 7.926 1.00 94.12 107 ASP A N 1
ATOM 751 C CA . ASP A 1 107 ? 0.794 -9.425 7.214 1.00 94.12 107 ASP A CA 1
ATOM 752 C C . ASP A 1 107 ? 0.754 -9.156 5.692 1.00 94.12 107 ASP A C 1
ATOM 754 O O . ASP A 1 107 ? -0.235 -8.639 5.162 1.00 94.12 107 ASP A O 1
ATOM 758 N N . PRO A 1 108 ? 1.813 -9.523 4.944 1.00 93.25 108 PRO A N 1
ATOM 759 C CA . PRO A 1 108 ? 1.865 -9.316 3.496 1.00 93.25 108 PRO A CA 1
ATOM 760 C C . PRO A 1 108 ? 0.770 -10.065 2.725 1.00 93.25 108 PRO A C 1
ATOM 762 O O . PRO A 1 108 ? 0.344 -9.613 1.658 1.00 93.25 108 PRO A O 1
ATOM 765 N N . GLU A 1 109 ? 0.285 -11.194 3.254 1.00 94.31 109 GLU A N 1
ATOM 766 C CA . GLU A 1 109 ? -0.762 -12.003 2.619 1.00 94.31 109 GLU A CA 1
ATOM 767 C C . GLU A 1 109 ? -2.131 -11.299 2.668 1.00 94.31 109 GLU A C 1
ATOM 769 O O . GLU A 1 109 ? -3.010 -11.579 1.850 1.00 94.31 109 GLU A O 1
ATOM 774 N N . ALA A 1 110 ? -2.300 -10.314 3.559 1.00 93.94 110 ALA A N 1
ATOM 775 C CA . ALA A 1 110 ? -3.498 -9.484 3.638 1.00 93.94 110 ALA A CA 1
ATOM 776 C C . ALA A 1 110 ? -3.644 -8.466 2.497 1.00 93.94 110 ALA A C 1
ATOM 778 O O . ALA A 1 110 ? -4.719 -7.879 2.366 1.00 93.94 110 ALA A O 1
ATOM 779 N N . THR A 1 111 ? -2.613 -8.236 1.675 1.00 95.94 111 THR A N 1
ATOM 780 C CA . THR A 1 111 ? -2.573 -7.118 0.712 1.00 95.94 111 THR A CA 1
ATOM 781 C C . THR A 1 111 ? -3.848 -7.001 -0.132 1.00 95.94 111 THR A C 1
ATOM 783 O O . THR A 1 111 ? -4.469 -5.938 -0.158 1.00 95.94 111 THR A O 1
ATOM 786 N N . ALA A 1 112 ? -4.282 -8.085 -0.785 1.00 95.56 112 ALA A N 1
ATOM 787 C CA . ALA A 1 112 ? -5.467 -8.062 -1.648 1.00 95.56 112 ALA A CA 1
ATOM 788 C C . ALA A 1 112 ? -6.750 -7.708 -0.873 1.00 95.56 112 ALA A C 1
ATOM 790 O O . ALA A 1 112 ? -7.535 -6.872 -1.313 1.00 95.56 112 ALA A O 1
ATOM 791 N N . ARG A 1 113 ? -6.917 -8.278 0.329 1.00 96.12 113 ARG A N 1
ATOM 792 C CA . ARG A 1 113 ? -8.056 -7.990 1.216 1.00 96.12 113 ARG A CA 1
ATOM 793 C C . ARG A 1 113 ? -8.107 -6.508 1.589 1.00 96.12 113 ARG A C 1
ATOM 795 O O . ARG A 1 113 ? -9.169 -5.898 1.552 1.00 96.12 113 ARG A O 1
ATOM 802 N N . ILE A 1 114 ? -6.964 -5.922 1.931 1.00 96.12 114 ILE A N 1
ATOM 803 C CA . ILE A 1 114 ? -6.880 -4.527 2.379 1.00 96.12 114 ILE A CA 1
ATOM 804 C C . ILE A 1 114 ? -7.125 -3.554 1.228 1.00 96.12 114 ILE A C 1
ATOM 806 O O . ILE A 1 114 ? -7.819 -2.552 1.406 1.00 96.12 114 ILE A O 1
ATOM 810 N N . ILE A 1 115 ? -6.624 -3.872 0.033 1.00 96.38 115 ILE A N 1
ATOM 811 C CA . ILE A 1 115 ? -6.963 -3.140 -1.189 1.00 96.38 115 ILE A CA 1
ATOM 812 C C . ILE A 1 115 ? -8.482 -3.123 -1.386 1.00 96.38 115 ILE A C 1
ATOM 814 O O . ILE A 1 115 ? -9.051 -2.046 -1.568 1.00 96.38 115 ILE A O 1
ATOM 818 N N . ASP A 1 116 ? -9.148 -4.275 -1.278 1.00 96.25 116 ASP A N 1
ATOM 819 C CA . ASP A 1 116 ? -10.602 -4.370 -1.434 1.00 96.25 116 ASP A CA 1
ATOM 820 C C . ASP A 1 116 ? -11.356 -3.532 -0.394 1.00 96.25 116 ASP A C 1
ATOM 822 O O . ASP A 1 116 ? -12.303 -2.822 -0.744 1.00 96.25 116 ASP A O 1
ATOM 826 N N . VAL A 1 117 ? -10.926 -3.559 0.872 1.00 95.94 117 VAL A N 1
ATOM 827 C CA . VAL A 1 117 ? -11.521 -2.738 1.939 1.00 95.94 117 VAL A CA 1
ATOM 828 C C . VAL A 1 117 ? -11.431 -1.250 1.594 1.00 95.94 117 VAL A C 1
ATOM 830 O O . VAL A 1 117 ? -12.436 -0.540 1.686 1.00 95.94 117 VAL A O 1
ATOM 833 N N . ILE A 1 118 ? -10.267 -0.770 1.152 1.00 95.50 118 ILE A N 1
ATOM 834 C CA . ILE A 1 118 ? -10.081 0.639 0.781 1.00 95.50 118 ILE A CA 1
ATOM 835 C C . ILE A 1 118 ? -10.904 0.996 -0.461 1.00 95.50 118 ILE A C 1
ATOM 837 O O . ILE A 1 118 ? -11.607 2.003 -0.453 1.00 95.50 118 ILE A O 1
ATOM 841 N N . LEU A 1 119 ? -10.895 0.167 -1.507 1.00 94.94 119 LEU A N 1
ATOM 842 C CA . LEU A 1 119 ? -11.664 0.426 -2.731 1.00 94.94 119 LEU A CA 1
ATOM 843 C C . LEU A 1 119 ? -13.179 0.482 -2.483 1.00 94.94 119 LEU A C 1
ATOM 845 O O . LEU A 1 119 ? -13.882 1.245 -3.145 1.00 94.94 119 LEU A O 1
ATOM 849 N N . GLN A 1 120 ? -13.690 -0.313 -1.540 1.00 95.38 120 GLN A N 1
ATOM 850 C CA . GLN A 1 120 ? -15.119 -0.355 -1.219 1.00 95.38 120 GLN A CA 1
ATOM 851 C C . GLN A 1 120 ? -15.582 0.818 -0.349 1.00 95.38 120 GLN A C 1
ATOM 853 O O . GLN A 1 120 ? -16.749 1.207 -0.435 1.00 95.38 120 GLN A O 1
ATOM 858 N N . ASN A 1 121 ? -14.700 1.368 0.490 1.00 94.19 121 ASN A N 1
ATOM 859 C CA . ASN A 1 121 ? -15.080 2.343 1.514 1.00 94.19 121 ASN A CA 1
ATOM 860 C C . ASN A 1 121 ? -14.548 3.759 1.252 1.00 94.19 121 ASN A C 1
ATOM 862 O O . ASN A 1 121 ? -15.132 4.721 1.754 1.00 94.19 121 ASN A O 1
ATOM 866 N N . SER A 1 122 ? -13.487 3.916 0.454 1.00 92.88 122 SER A N 1
ATOM 867 C CA . SER A 1 122 ? -12.896 5.221 0.151 1.00 92.88 122 SER A CA 1
ATOM 868 C C . SER A 1 122 ? -13.485 5.836 -1.123 1.00 92.88 122 SER A C 1
ATOM 870 O O . SER A 1 122 ? -13.687 5.152 -2.130 1.00 92.88 122 SER A O 1
ATOM 872 N N . PRO A 1 123 ? -13.729 7.158 -1.148 1.00 91.88 123 PRO A N 1
ATOM 873 C CA . PRO A 1 123 ? -14.106 7.844 -2.376 1.00 91.88 123 PRO A CA 1
ATOM 874 C C . PRO A 1 123 ? -13.008 7.725 -3.443 1.00 91.88 123 PRO A C 1
ATOM 876 O O . PRO A 1 123 ? -11.839 7.974 -3.157 1.00 91.88 123 PRO A O 1
ATOM 879 N N . LEU A 1 124 ? -13.386 7.468 -4.702 1.00 91.75 124 LEU A N 1
ATOM 880 C CA . LEU A 1 124 ? -12.440 7.339 -5.828 1.00 91.75 124 LEU A CA 1
ATOM 881 C C . LEU A 1 124 ? -11.474 8.528 -5.976 1.00 91.75 124 LEU A C 1
ATOM 883 O O . LEU A 1 124 ? -10.357 8.357 -6.445 1.00 91.75 124 LEU A O 1
ATOM 887 N N . ILE A 1 125 ? -11.900 9.734 -5.585 1.00 93.88 125 ILE A N 1
ATOM 888 C CA . ILE A 1 125 ? -11.076 10.950 -5.659 1.00 93.88 125 ILE A CA 1
ATOM 889 C C . ILE A 1 125 ? -9.913 10.950 -4.655 1.00 93.88 125 ILE A C 1
ATOM 891 O O . ILE A 1 125 ? -8.950 11.676 -4.862 1.00 93.88 125 ILE A O 1
ATOM 895 N N . VAL A 1 126 ? -10.005 10.148 -3.591 1.00 93.81 126 VAL A N 1
ATOM 896 C CA . VAL A 1 126 ? -9.014 10.073 -2.509 1.00 93.81 126 VAL A CA 1
ATOM 897 C C . VAL A 1 126 ? -7.944 9.013 -2.786 1.00 93.81 126 VAL A C 1
ATOM 899 O O . VAL A 1 126 ? -6.813 9.149 -2.329 1.00 93.81 126 VAL A O 1
ATOM 902 N N . LEU A 1 127 ? -8.268 7.977 -3.568 1.00 95.62 127 LEU A N 1
ATOM 903 C CA . LEU A 1 127 ? -7.345 6.877 -3.873 1.00 95.62 127 LEU A CA 1
ATOM 904 C C . LEU A 1 127 ? -5.986 7.345 -4.431 1.00 95.62 127 LEU A C 1
ATOM 906 O O . LEU A 1 127 ? -4.972 6.827 -3.964 1.00 95.62 127 LEU A O 1
ATOM 910 N N . PRO A 1 128 ? -5.907 8.352 -5.329 1.00 97.06 128 PRO A N 1
ATOM 911 C CA . PRO A 1 128 ? -4.621 8.878 -5.784 1.00 97.06 128 PRO A CA 1
ATOM 912 C C . PRO A 1 128 ? -3.740 9.458 -4.675 1.00 97.06 128 PRO A C 1
ATOM 914 O O . PRO A 1 128 ? -2.522 9.310 -4.726 1.00 97.06 128 PRO A O 1
ATOM 917 N N . ASP A 1 129 ? -4.333 10.084 -3.658 1.00 96.94 129 ASP A N 1
ATOM 918 C CA . ASP A 1 129 ? -3.575 10.669 -2.549 1.00 96.94 129 ASP A CA 1
ATOM 919 C C . ASP A 1 129 ? -3.043 9.578 -1.603 1.00 96.94 129 ASP A C 1
ATOM 921 O O . ASP A 1 129 ? -1.919 9.677 -1.109 1.00 96.94 129 ASP A O 1
ATOM 925 N N . ILE A 1 130 ? -3.809 8.495 -1.408 1.00 96.56 130 ILE A N 1
ATOM 926 C CA . ILE A 1 130 ? -3.349 7.300 -0.678 1.00 96.56 130 ILE A CA 1
ATOM 927 C C . ILE A 1 130 ? -2.201 6.634 -1.446 1.00 96.56 130 ILE A C 1
ATOM 929 O O . ILE A 1 130 ? -1.161 6.320 -0.865 1.00 96.56 130 ILE A O 1
ATOM 933 N N . ALA A 1 131 ? -2.363 6.462 -2.761 1.00 97.19 131 ALA A N 1
ATOM 934 C CA . ALA A 1 131 ? -1.350 5.891 -3.644 1.00 97.19 131 ALA A CA 1
ATOM 935 C C . ALA A 1 131 ? -0.038 6.689 -3.598 1.00 97.19 131 ALA A C 1
ATOM 937 O O . ALA A 1 131 ? 1.043 6.108 -3.505 1.00 97.19 131 ALA A O 1
ATOM 938 N N . GLN A 1 132 ? -0.135 8.021 -3.599 1.00 96.94 132 GLN A N 1
ATOM 939 C CA . GLN A 1 132 ? 1.015 8.909 -3.457 1.00 96.94 132 GLN A CA 1
ATOM 940 C C . GLN A 1 132 ? 1.697 8.748 -2.091 1.00 96.94 132 GLN A C 1
ATOM 942 O O . GLN A 1 132 ? 2.925 8.720 -2.025 1.00 96.94 132 GLN A O 1
ATOM 947 N N . GLY A 1 133 ? 0.928 8.603 -1.007 1.00 95.12 133 GLY A N 1
ATOM 948 C CA . GLY A 1 133 ? 1.470 8.311 0.322 1.00 95.12 133 GLY A CA 1
ATOM 949 C C . GLY A 1 133 ? 2.249 6.993 0.365 1.00 95.12 133 GLY A C 1
ATOM 950 O O . GLY A 1 133 ? 3.361 6.954 0.887 1.00 95.12 133 GLY A O 1
ATOM 951 N N . LEU A 1 134 ? 1.718 5.933 -0.253 1.00 95.56 134 LEU A N 1
ATOM 952 C CA . LEU A 1 134 ? 2.410 4.644 -0.372 1.00 95.56 134 LEU A CA 1
ATOM 953 C C . LEU A 1 134 ? 3.672 4.742 -1.239 1.00 95.56 134 LEU A C 1
ATOM 955 O O . LEU A 1 134 ? 4.707 4.191 -0.873 1.00 95.56 134 LEU A O 1
ATOM 959 N N . TYR A 1 135 ? 3.622 5.482 -2.349 1.00 95.44 135 TYR A N 1
ATOM 960 C CA . TYR A 1 135 ? 4.799 5.746 -3.181 1.00 95.44 135 TYR A CA 1
ATOM 961 C C . TYR A 1 135 ? 5.918 6.432 -2.381 1.00 95.44 135 TYR A C 1
ATOM 963 O O . TYR A 1 135 ? 7.070 6.005 -2.436 1.00 95.44 135 TYR A O 1
ATOM 971 N N . GLU A 1 136 ? 5.581 7.447 -1.579 1.00 93.44 136 GLU A N 1
ATOM 972 C CA . GLU A 1 136 ? 6.546 8.125 -0.707 1.00 93.44 136 GLU A CA 1
ATOM 973 C C . GLU A 1 136 ? 7.165 7.181 0.344 1.00 93.44 136 GLU A C 1
ATOM 975 O O . GLU A 1 136 ? 8.310 7.385 0.749 1.00 93.44 136 GLU A O 1
ATOM 980 N N . LEU A 1 137 ? 6.433 6.160 0.806 1.00 90.38 137 LEU A N 1
ATOM 981 C CA . LEU A 1 137 ? 6.957 5.139 1.722 1.00 90.38 137 LEU A CA 1
ATOM 982 C C . LEU A 1 137 ? 7.905 4.172 1.005 1.00 90.38 137 LEU A C 1
ATOM 984 O O . LEU A 1 137 ? 8.996 3.902 1.510 1.00 90.38 137 LEU A O 1
ATOM 988 N N . ILE A 1 138 ? 7.535 3.720 -0.197 1.00 91.50 138 ILE A N 1
ATOM 989 C CA . ILE A 1 138 ? 8.384 2.881 -1.059 1.00 91.50 138 ILE A CA 1
ATOM 990 C C . ILE A 1 138 ? 9.713 3.590 -1.351 1.00 91.50 138 ILE A C 1
ATOM 992 O O . ILE A 1 138 ? 10.775 2.978 -1.257 1.00 91.50 138 ILE A O 1
ATOM 996 N N . GLU A 1 139 ? 9.675 4.891 -1.646 1.00 89.50 139 GLU A N 1
ATOM 997 C CA . GLU A 1 139 ? 10.873 5.698 -1.897 1.00 89.50 139 GLU A CA 1
ATOM 998 C C . GLU A 1 139 ? 11.814 5.755 -0.678 1.00 89.50 139 GLU A C 1
ATOM 1000 O O . GLU A 1 139 ? 13.036 5.773 -0.837 1.00 89.50 139 GLU A O 1
ATOM 1005 N N . ARG A 1 140 ? 11.265 5.757 0.544 1.00 83.19 140 ARG A N 1
ATOM 1006 C CA . ARG A 1 140 ? 12.029 5.955 1.788 1.00 83.19 140 ARG A CA 1
ATOM 1007 C C . ARG A 1 140 ? 12.540 4.670 2.442 1.00 83.19 140 ARG A C 1
ATOM 1009 O O . ARG A 1 140 ? 13.585 4.729 3.085 1.00 83.19 140 ARG A O 1
ATOM 1016 N N . VAL A 1 141 ? 11.815 3.550 2.349 1.00 67.25 141 VAL A N 1
ATOM 1017 C CA . VAL A 1 141 ? 11.988 2.398 3.271 1.00 67.25 141 VAL A CA 1
ATOM 1018 C C . VAL A 1 141 ? 12.347 1.078 2.549 1.00 67.25 141 VAL A C 1
ATOM 1020 O O . VAL A 1 141 ? 12.215 -0.012 3.094 1.00 67.25 141 VAL A O 1
ATOM 1023 N N . TYR A 1 142 ? 12.857 1.134 1.316 1.00 69.38 142 TYR A N 1
ATOM 1024 C CA . TYR A 1 142 ? 13.013 -0.062 0.469 1.00 69.38 142 TYR A CA 1
ATOM 1025 C C . TYR A 1 142 ? 14.139 -1.042 0.864 1.00 69.38 142 TYR A C 1
ATOM 1027 O O . TYR A 1 142 ? 14.067 -2.219 0.503 1.00 69.38 142 TYR A O 1
ATOM 1035 N N . ALA A 1 143 ? 15.190 -0.595 1.563 1.00 66.81 143 ALA A N 1
ATOM 1036 C CA . ALA A 1 143 ? 16.411 -1.396 1.721 1.00 66.81 143 ALA A CA 1
ATOM 1037 C C . ALA A 1 143 ? 16.232 -2.614 2.649 1.00 66.81 143 ALA A C 1
ATOM 1039 O O . ALA A 1 143 ? 16.789 -3.676 2.374 1.00 66.81 143 ALA A O 1
ATOM 1040 N N . ASP A 1 144 ? 15.408 -2.482 3.693 1.00 73.00 144 ASP A N 1
ATOM 1041 C CA . ASP A 1 144 ? 15.314 -3.472 4.776 1.00 73.00 144 ASP A CA 1
ATOM 1042 C C . ASP A 1 144 ? 14.030 -4.322 4.739 1.00 73.00 144 ASP A C 1
ATOM 1044 O O . ASP A 1 144 ? 13.887 -5.280 5.499 1.00 73.00 144 ASP A O 1
ATOM 1048 N N . MET A 1 145 ? 13.092 -4.018 3.837 1.00 83.62 145 MET A N 1
ATOM 1049 C CA . MET A 1 145 ? 11.839 -4.773 3.713 1.00 83.62 145 MET A CA 1
ATOM 1050 C C . MET A 1 145 ? 12.072 -6.169 3.122 1.00 83.62 145 MET A C 1
ATOM 1052 O O . MET A 1 145 ? 13.004 -6.376 2.342 1.00 83.62 145 MET A O 1
ATOM 1056 N N . SER A 1 146 ? 11.162 -7.111 3.374 1.00 90.19 146 SER A N 1
ATOM 1057 C CA . SER A 1 146 ? 11.097 -8.373 2.621 1.00 90.19 146 SER A CA 1
ATOM 1058 C C . SER A 1 146 ? 10.475 -8.160 1.232 1.00 90.19 146 SER A C 1
ATOM 1060 O O . SER A 1 146 ? 9.773 -7.171 0.999 1.00 90.19 146 SER A O 1
ATOM 1062 N N . LEU A 1 147 ? 10.734 -9.065 0.279 1.00 89.31 147 LEU A N 1
ATOM 1063 C CA . LEU A 1 147 ? 10.169 -8.946 -1.072 1.00 89.31 147 LEU A CA 1
ATOM 1064 C C . LEU A 1 147 ? 8.632 -8.926 -1.049 1.00 89.31 147 LEU A C 1
ATOM 1066 O O . LEU A 1 147 ? 8.058 -8.071 -1.704 1.00 89.31 147 LEU A O 1
ATOM 1070 N N . ALA A 1 148 ? 7.993 -9.775 -0.238 1.00 92.00 148 ALA A N 1
ATOM 1071 C CA . ALA A 1 148 ? 6.533 -9.844 -0.136 1.00 92.00 148 ALA A CA 1
ATOM 1072 C C . ALA A 1 148 ? 5.910 -8.539 0.388 1.00 92.00 148 ALA A C 1
ATOM 1074 O O . ALA A 1 148 ? 4.929 -8.058 -0.169 1.00 92.00 148 ALA A O 1
ATOM 1075 N N . VAL A 1 149 ? 6.511 -7.921 1.414 1.00 93.25 149 VAL A N 1
ATOM 1076 C CA . VAL A 1 149 ? 6.070 -6.606 1.918 1.00 93.25 149 VAL A CA 1
ATOM 1077 C C . VAL A 1 149 ? 6.181 -5.562 0.810 1.00 93.25 149 VAL A C 1
ATOM 1079 O O . VAL A 1 149 ? 5.256 -4.791 0.574 1.00 93.25 149 VAL A O 1
ATOM 1082 N N . PHE A 1 150 ? 7.310 -5.554 0.102 1.00 93.06 150 PHE A N 1
ATOM 1083 C CA . PHE A 1 150 ? 7.566 -4.595 -0.966 1.00 93.06 150 PHE A CA 1
ATOM 1084 C C . PHE A 1 150 ? 6.609 -4.769 -2.155 1.00 93.06 150 PHE A C 1
ATOM 1086 O O . PHE A 1 150 ? 6.042 -3.789 -2.629 1.00 93.06 150 PHE A O 1
ATOM 1093 N N . GLU A 1 151 ? 6.381 -6.006 -2.596 1.00 94.06 151 GLU A N 1
ATOM 1094 C CA . GLU A 1 151 ? 5.377 -6.346 -3.610 1.00 94.06 151 GLU A CA 1
ATOM 1095 C C . GLU A 1 151 ? 3.983 -5.896 -3.174 1.00 94.06 151 GLU A C 1
ATOM 1097 O O . GLU A 1 151 ? 3.279 -5.272 -3.964 1.00 94.06 151 GLU A O 1
ATOM 1102 N N . GLY A 1 152 ? 3.619 -6.113 -1.907 1.00 95.44 152 GLY A N 1
ATOM 1103 C CA . GLY A 1 152 ? 2.336 -5.671 -1.373 1.00 95.44 152 GLY A CA 1
ATOM 1104 C C . GLY A 1 152 ? 2.146 -4.153 -1.445 1.00 95.44 152 GLY A C 1
ATOM 1105 O O . GLY A 1 152 ? 1.105 -3.673 -1.897 1.00 95.44 152 GLY A O 1
ATOM 1106 N N . HIS A 1 153 ? 3.178 -3.384 -1.085 1.00 95.56 153 HIS A N 1
ATOM 1107 C CA . HIS A 1 153 ? 3.156 -1.922 -1.183 1.00 95.56 153 HIS A CA 1
ATOM 1108 C C . HIS A 1 153 ? 3.029 -1.443 -2.632 1.00 95.56 153 HIS A C 1
ATOM 1110 O O . HIS A 1 153 ? 2.219 -0.560 -2.921 1.00 95.56 153 HIS A O 1
ATOM 1116 N N . VAL A 1 154 ? 3.809 -2.027 -3.550 1.00 96.12 154 VAL A N 1
ATOM 1117 C CA . VAL A 1 154 ? 3.751 -1.695 -4.981 1.00 96.12 154 VAL A CA 1
ATOM 1118 C C . VAL A 1 154 ? 2.370 -2.025 -5.545 1.00 96.12 154 VAL A C 1
ATOM 1120 O O . VAL A 1 154 ? 1.771 -1.184 -6.217 1.00 96.12 154 VAL A O 1
ATOM 1123 N N . LEU A 1 155 ? 1.831 -3.204 -5.229 1.00 97.31 155 LEU A N 1
ATOM 1124 C CA . LEU A 1 155 ? 0.506 -3.629 -5.669 1.00 97.31 155 LEU A CA 1
ATOM 1125 C C . LEU A 1 155 ? -0.571 -2.656 -5.186 1.00 97.31 155 LEU A C 1
ATOM 1127 O O . LEU A 1 155 ? -1.367 -2.183 -5.998 1.00 97.31 155 LEU A O 1
ATOM 1131 N N . ALA A 1 156 ? -0.575 -2.307 -3.898 1.00 97.25 156 ALA A N 1
ATOM 1132 C CA . ALA A 1 156 ? -1.541 -1.365 -3.341 1.00 97.25 156 ALA A CA 1
ATOM 1133 C C . ALA A 1 156 ? -1.439 0.018 -4.003 1.00 97.25 156 ALA A C 1
ATOM 1135 O O . ALA A 1 156 ? -2.448 0.565 -4.450 1.00 97.25 156 ALA A O 1
ATOM 1136 N N . ALA A 1 157 ? -0.224 0.556 -4.148 1.00 97.12 157 ALA A N 1
ATOM 1137 C CA . ALA A 1 157 ? -0.012 1.876 -4.730 1.00 97.12 157 ALA A CA 1
ATOM 1138 C C . ALA A 1 157 ? -0.492 1.955 -6.191 1.00 97.12 157 ALA A C 1
ATOM 1140 O O . ALA A 1 157 ? -1.233 2.870 -6.549 1.00 97.12 157 ALA A O 1
ATOM 1141 N N . VAL A 1 158 ? -0.127 0.980 -7.031 1.00 97.38 158 VAL A N 1
ATOM 1142 C CA . VAL A 1 158 ? -0.526 0.981 -8.450 1.00 97.38 158 VAL A CA 1
ATOM 1143 C C . VAL A 1 158 ? -2.011 0.634 -8.624 1.00 97.38 158 VAL A C 1
ATOM 1145 O O . VAL A 1 158 ? -2.651 1.123 -9.557 1.00 97.38 158 VAL A O 1
ATOM 1148 N N . THR A 1 159 ? -2.595 -0.151 -7.714 1.00 97.38 159 THR A N 1
ATOM 1149 C CA . THR A 1 159 ? -4.039 -0.432 -7.734 1.00 97.38 159 THR A CA 1
ATOM 1150 C C . THR A 1 159 ? -4.860 0.816 -7.416 1.00 97.38 159 THR A C 1
ATOM 1152 O O . THR A 1 159 ? -5.849 1.089 -8.097 1.00 97.38 159 THR A O 1
ATOM 1155 N N . PHE A 1 160 ? -4.445 1.604 -6.421 1.00 96.62 160 PHE A N 1
ATOM 1156 C CA . PHE A 1 160 ? -5.130 2.845 -6.055 1.00 96.62 160 PHE A CA 1
ATOM 1157 C C . PHE A 1 160 ? -4.933 3.959 -7.092 1.00 96.62 160 PHE A C 1
ATOM 1159 O O . PHE A 1 160 ? -5.872 4.710 -7.363 1.00 96.62 160 PHE A O 1
ATOM 1166 N N . ASP A 1 161 ? -3.755 4.048 -7.718 1.00 97.38 161 ASP A N 1
ATOM 1167 C CA . ASP A 1 161 ? -3.529 4.918 -8.874 1.00 97.38 161 ASP A CA 1
ATOM 1168 C C . ASP A 1 161 ? -2.525 4.319 -9.862 1.00 97.38 161 ASP A C 1
ATOM 1170 O O . ASP A 1 161 ? -1.314 4.282 -9.643 1.00 97.38 161 ASP A O 1
ATOM 1174 N N . ARG A 1 162 ? -3.037 3.950 -11.038 1.00 95.38 162 ARG A N 1
ATOM 1175 C CA . ARG A 1 162 ? -2.259 3.344 -12.127 1.00 95.38 162 ARG A CA 1
ATOM 1176 C C . ARG A 1 162 ? -1.119 4.235 -12.625 1.00 95.38 162 ARG A C 1
ATOM 1178 O O . ARG A 1 162 ? -0.154 3.727 -13.187 1.00 95.38 162 ARG A O 1
ATOM 1185 N N . ARG A 1 163 ? -1.192 5.557 -12.422 1.00 95.00 163 ARG A N 1
ATOM 1186 C CA . ARG A 1 163 ? -0.110 6.486 -12.796 1.00 95.00 163 ARG A CA 1
ATOM 1187 C C . ARG A 1 163 ? 1.157 6.258 -11.973 1.00 95.00 163 ARG A C 1
ATOM 1189 O O . ARG A 1 163 ? 2.242 6.561 -12.466 1.00 95.00 163 ARG A O 1
ATOM 1196 N N . ILE A 1 164 ? 1.036 5.682 -10.773 1.00 96.50 164 ILE A N 1
ATOM 1197 C CA . ILE A 1 164 ? 2.178 5.336 -9.922 1.00 96.50 164 ILE A CA 1
ATOM 1198 C C . ILE A 1 164 ? 3.100 4.322 -10.606 1.00 96.50 164 ILE A C 1
ATOM 1200 O O . ILE A 1 164 ? 4.303 4.378 -10.378 1.00 96.50 164 ILE A O 1
ATOM 1204 N N . ALA A 1 165 ? 2.598 3.470 -11.511 1.00 96.44 165 ALA A N 1
ATOM 1205 C CA . ALA A 1 165 ? 3.456 2.567 -12.285 1.00 96.44 165 ALA A CA 1
ATOM 1206 C C . ALA A 1 165 ? 4.564 3.329 -13.032 1.00 96.44 165 ALA A C 1
ATOM 1208 O O . ALA A 1 165 ? 5.725 2.938 -12.975 1.00 96.44 165 ALA A O 1
ATOM 1209 N N . GLY A 1 166 ? 4.225 4.454 -13.674 1.00 96.31 166 GLY A N 1
ATOM 1210 C CA . GLY A 1 166 ? 5.201 5.310 -14.353 1.00 96.31 166 GLY A CA 1
ATOM 1211 C C . GLY A 1 166 ? 6.246 5.869 -13.391 1.00 96.31 166 GLY A C 1
ATOM 1212 O O . GLY A 1 166 ? 7.442 5.742 -13.643 1.00 96.31 166 GLY A O 1
ATOM 1213 N N . LEU A 1 167 ? 5.796 6.411 -12.256 1.00 96.31 167 LEU A N 1
ATOM 1214 C CA . LEU A 1 167 ? 6.684 6.978 -11.238 1.00 96.31 167 LEU A CA 1
ATOM 1215 C C . LEU A 1 167 ? 7.618 5.924 -10.634 1.00 96.31 167 LEU A C 1
ATOM 1217 O O . LEU A 1 167 ? 8.799 6.191 -10.445 1.00 96.31 167 LEU A O 1
ATOM 1221 N N . LEU A 1 168 ? 7.118 4.716 -10.368 1.00 95.75 168 LEU A N 1
ATOM 1222 C CA . LEU A 1 168 ? 7.924 3.611 -9.854 1.00 95.75 168 LEU A CA 1
ATOM 1223 C C . LEU A 1 168 ? 8.974 3.158 -10.868 1.00 95.75 168 LEU A C 1
ATOM 1225 O O . LEU A 1 168 ? 10.116 2.918 -10.490 1.00 95.75 168 LEU A O 1
ATOM 1229 N N . VAL A 1 169 ? 8.634 3.071 -12.155 1.00 96.19 169 VAL A N 1
ATOM 1230 C CA . VAL A 1 169 ? 9.621 2.718 -13.187 1.00 96.19 169 VAL A CA 1
ATOM 1231 C C . VAL A 1 169 ? 10.688 3.810 -13.323 1.00 96.19 169 VAL A C 1
ATOM 1233 O O . VAL A 1 169 ? 11.878 3.500 -13.406 1.00 96.19 169 VAL A O 1
ATOM 1236 N N . GLU A 1 170 ? 10.299 5.085 -13.302 1.00 95.19 170 GLU A N 1
ATOM 1237 C CA . GLU A 1 170 ? 11.247 6.205 -13.292 1.00 95.19 170 GLU A CA 1
ATOM 1238 C C . GLU A 1 170 ? 12.160 6.159 -12.059 1.00 95.19 170 GLU A C 1
ATOM 1240 O O . GLU A 1 170 ? 13.379 6.260 -12.200 1.00 95.19 170 GLU A O 1
ATOM 1245 N N . LEU A 1 171 ? 11.595 5.919 -10.874 1.00 93.25 171 LEU A N 1
ATOM 1246 C CA . LEU A 1 171 ? 12.332 5.761 -9.623 1.00 93.25 171 LEU A CA 1
ATOM 1247 C C . LEU A 1 171 ? 13.317 4.589 -9.695 1.00 93.25 171 LEU A C 1
ATOM 1249 O O . LEU A 1 171 ? 14.504 4.764 -9.417 1.00 93.25 171 LEU A O 1
ATOM 1253 N N . GLY A 1 172 ? 12.862 3.419 -10.145 1.00 93.25 172 GLY A N 1
ATOM 1254 C CA . GLY A 1 172 ? 13.695 2.231 -10.313 1.00 93.25 172 GLY A CA 1
ATOM 1255 C C . GLY A 1 172 ? 14.856 2.450 -11.280 1.00 93.25 172 GLY A C 1
ATOM 1256 O O . GLY A 1 172 ? 15.947 1.937 -11.057 1.00 93.25 172 GLY A O 1
ATOM 1257 N N . ASN A 1 173 ? 14.685 3.285 -12.309 1.00 93.88 173 ASN A N 1
ATOM 1258 C CA . ASN A 1 173 ? 15.767 3.683 -13.214 1.00 93.88 173 ASN A CA 1
ATOM 1259 C C . ASN A 1 173 ? 16.832 4.589 -12.555 1.00 93.88 173 ASN A C 1
ATOM 1261 O O . ASN A 1 173 ? 17.914 4.752 -13.117 1.00 93.88 173 ASN A O 1
ATOM 1265 N N . THR A 1 174 ? 16.558 5.162 -11.378 1.00 93.00 174 THR A N 1
ATOM 1266 C CA . THR A 1 174 ? 17.536 5.940 -10.591 1.00 93.00 174 THR A CA 1
ATOM 1267 C C . THR A 1 174 ? 18.234 5.126 -9.503 1.00 93.00 174 THR A C 1
ATOM 1269 O O . THR A 1 174 ? 19.264 5.556 -8.979 1.00 93.00 174 THR A O 1
ATOM 1272 N N . TRP A 1 175 ? 17.686 3.963 -9.155 1.00 91.81 175 TRP A N 1
ATOM 1273 C CA . TRP A 1 175 ? 18.233 3.087 -8.128 1.00 91.81 175 TRP A CA 1
ATOM 1274 C C . TRP A 1 175 ? 19.436 2.284 -8.622 1.00 91.81 175 TRP A C 1
ATOM 1276 O O . TRP A 1 175 ? 19.642 2.089 -9.823 1.00 91.81 175 TRP A O 1
ATOM 1286 N N . ASP A 1 176 ? 20.237 1.794 -7.673 1.00 91.31 176 ASP A N 1
ATOM 1287 C CA . ASP A 1 176 ? 21.250 0.793 -7.986 1.00 91.31 176 ASP A CA 1
ATOM 1288 C C . ASP A 1 176 ? 20.608 -0.497 -8.520 1.00 91.31 176 ASP A C 1
ATOM 1290 O O . ASP A 1 176 ? 19.424 -0.771 -8.316 1.00 91.31 176 ASP A O 1
ATOM 1294 N N . THR A 1 177 ? 21.413 -1.311 -9.201 1.00 89.56 177 THR A N 1
ATOM 1295 C CA . THR A 1 177 ? 20.938 -2.505 -9.906 1.00 89.56 177 THR A CA 1
ATOM 1296 C C . THR A 1 177 ? 20.210 -3.497 -9.000 1.00 89.56 177 THR A C 1
ATOM 1298 O O . THR A 1 177 ? 19.270 -4.135 -9.461 1.00 89.56 177 THR A O 1
ATOM 1301 N N . ALA A 1 178 ? 20.596 -3.639 -7.727 1.00 89.19 178 ALA A N 1
ATOM 1302 C CA . ALA A 1 178 ? 19.951 -4.602 -6.835 1.00 89.19 178 ALA A CA 1
ATOM 1303 C C . ALA A 1 178 ? 18.527 -4.154 -6.479 1.00 89.19 178 ALA A C 1
ATOM 1305 O O . ALA A 1 178 ? 17.587 -4.950 -6.537 1.00 89.19 178 ALA A O 1
ATOM 1306 N N . ASN A 1 179 ? 18.358 -2.868 -6.174 1.00 88.88 179 ASN A N 1
ATOM 1307 C CA . ASN A 1 179 ? 17.055 -2.294 -5.848 1.00 88.88 179 ASN A CA 1
ATOM 1308 C C . ASN A 1 179 ? 16.162 -2.146 -7.085 1.00 88.88 179 ASN A C 1
ATOM 1310 O O . ASN A 1 179 ? 14.973 -2.460 -7.028 1.00 88.88 179 ASN A O 1
ATOM 1314 N N . ALA A 1 180 ? 16.739 -1.771 -8.229 1.00 91.88 180 ALA A N 1
ATOM 1315 C CA . ALA A 1 180 ? 16.041 -1.773 -9.511 1.00 91.88 180 ALA A CA 1
ATOM 1316 C C . ALA A 1 180 ? 15.556 -3.184 -9.886 1.00 91.88 180 ALA A C 1
ATOM 1318 O O . ALA A 1 180 ? 14.401 -3.353 -10.262 1.00 91.88 180 ALA A O 1
ATOM 1319 N N . ALA A 1 181 ? 16.393 -4.215 -9.718 1.00 91.69 181 ALA A N 1
ATOM 1320 C CA . ALA A 1 181 ? 16.018 -5.604 -9.992 1.00 91.69 181 ALA A CA 1
ATOM 1321 C C . ALA A 1 181 ? 14.885 -6.075 -9.077 1.00 91.69 181 ALA A C 1
ATOM 1323 O O . ALA A 1 181 ? 13.953 -6.740 -9.522 1.00 91.69 181 ALA A O 1
ATOM 1324 N N . ARG A 1 182 ? 14.921 -5.687 -7.802 1.00 91.25 182 ARG A N 1
ATOM 1325 C CA . ARG A 1 182 ? 13.849 -5.987 -6.855 1.00 91.25 182 ARG A CA 1
ATOM 1326 C C . ARG A 1 182 ? 12.519 -5.351 -7.267 1.00 91.25 182 ARG A C 1
ATOM 1328 O O . ARG A 1 182 ? 11.494 -6.028 -7.229 1.00 91.25 182 ARG A O 1
ATOM 1335 N N . LEU A 1 183 ? 12.533 -4.087 -7.690 1.00 93.75 183 LEU A N 1
ATOM 1336 C CA . LEU A 1 183 ? 11.330 -3.411 -8.178 1.00 93.75 183 LEU A CA 1
ATOM 1337 C C . LEU A 1 183 ? 10.838 -3.969 -9.508 1.00 93.75 183 LEU A C 1
ATOM 1339 O O . LEU A 1 183 ? 9.638 -4.169 -9.669 1.00 93.75 183 LEU A O 1
ATOM 1343 N N . ALA A 1 184 ? 11.743 -4.264 -10.438 1.00 94.31 184 ALA A N 1
ATOM 1344 C CA . ALA A 1 184 ? 11.389 -4.875 -11.710 1.00 94.31 184 ALA A CA 1
ATOM 1345 C C . ALA A 1 184 ? 10.721 -6.234 -11.484 1.00 94.31 184 ALA A C 1
ATOM 1347 O O . ALA A 1 184 ? 9.667 -6.489 -12.054 1.00 94.31 184 ALA A O 1
ATOM 1348 N N . ARG A 1 185 ? 11.267 -7.054 -10.577 1.00 93.38 185 ARG A N 1
ATOM 1349 C CA . ARG A 1 185 ? 10.651 -8.319 -10.175 1.00 93.38 185 ARG A CA 1
ATOM 1350 C C . ARG A 1 185 ? 9.246 -8.116 -9.618 1.00 93.38 185 ARG A C 1
ATOM 1352 O O . ARG A 1 185 ? 8.331 -8.771 -10.090 1.00 93.38 185 ARG A O 1
ATOM 1359 N N . ALA A 1 186 ? 9.070 -7.190 -8.676 1.00 94.12 186 ALA A N 1
ATOM 1360 C CA . ALA A 1 186 ? 7.757 -6.913 -8.097 1.00 94.12 186 ALA A CA 1
ATOM 1361 C C . ALA A 1 186 ? 6.729 -6.496 -9.162 1.00 94.12 186 ALA A C 1
ATOM 1363 O O . ALA A 1 186 ? 5.619 -7.018 -9.193 1.00 94.12 186 ALA A O 1
ATOM 1364 N N . LEU A 1 187 ? 7.107 -5.590 -10.069 1.00 95.56 187 LEU A N 1
ATOM 1365 C CA . LEU A 1 187 ? 6.243 -5.140 -11.162 1.00 95.56 187 LEU A CA 1
ATOM 1366 C C . LEU A 1 187 ? 5.897 -6.273 -12.137 1.00 95.56 187 LEU A C 1
ATOM 1368 O O . LEU A 1 187 ? 4.758 -6.339 -12.589 1.00 95.56 187 LEU A O 1
ATOM 1372 N N . VAL A 1 188 ? 6.849 -7.161 -12.443 1.00 95.56 188 VAL A N 1
ATOM 1373 C CA . VAL A 1 188 ? 6.612 -8.341 -13.288 1.00 95.56 188 VAL A CA 1
ATOM 1374 C C . VAL A 1 188 ? 5.635 -9.300 -12.615 1.00 95.56 188 VAL A C 1
ATOM 1376 O O . VAL A 1 188 ? 4.620 -9.610 -13.230 1.00 95.56 188 VAL A O 1
ATOM 1379 N N . THR A 1 189 ? 5.881 -9.687 -11.356 1.00 94.50 189 THR A N 1
ATOM 1380 C CA . THR A 1 189 ? 4.975 -10.553 -10.580 1.00 94.50 189 THR A CA 1
ATOM 1381 C C . THR A 1 189 ? 3.557 -9.978 -10.572 1.00 94.50 189 THR A C 1
ATOM 1383 O O . THR A 1 189 ? 2.589 -10.664 -10.884 1.00 94.50 189 THR A O 1
ATOM 1386 N N . ILE A 1 190 ? 3.424 -8.678 -10.288 1.00 94.56 190 ILE A N 1
ATOM 1387 C CA . ILE A 1 190 ? 2.119 -8.011 -10.261 1.00 94.56 190 ILE A CA 1
ATOM 1388 C C . ILE A 1 190 ? 1.464 -8.025 -11.642 1.00 94.56 190 ILE A C 1
ATOM 1390 O O . ILE A 1 190 ? 0.275 -8.298 -11.735 1.00 94.56 190 ILE A O 1
ATOM 1394 N N . ALA A 1 191 ? 2.198 -7.732 -12.715 1.00 94.81 191 ALA A N 1
ATOM 1395 C CA . ALA A 1 191 ? 1.633 -7.731 -14.063 1.00 94.81 191 ALA A CA 1
ATOM 1396 C C . ALA A 1 191 ? 1.157 -9.125 -14.515 1.00 94.81 191 ALA A C 1
ATOM 1398 O O . ALA A 1 191 ? 0.222 -9.211 -15.308 1.00 94.81 191 ALA A O 1
ATOM 1399 N N . GLU A 1 192 ? 1.772 -10.198 -14.013 1.00 93.56 192 GLU A N 1
ATOM 1400 C CA . GLU A 1 192 ? 1.379 -11.582 -14.302 1.00 93.56 192 GLU A CA 1
ATOM 1401 C C . GLU A 1 192 ? 0.109 -12.005 -13.549 1.00 93.56 192 GLU A C 1
ATOM 1403 O O . GLU A 1 192 ? -0.747 -12.679 -14.126 1.00 93.56 192 GLU A O 1
ATOM 1408 N N . ASP A 1 193 ? -0.033 -11.574 -12.293 1.00 90.88 193 ASP A N 1
ATOM 1409 C CA . ASP A 1 193 ? -1.129 -11.995 -11.411 1.00 90.88 193 ASP A CA 1
ATOM 1410 C C . ASP A 1 193 ? -2.343 -11.045 -11.422 1.00 90.88 193 ASP A C 1
ATOM 1412 O O . ASP A 1 193 ? -3.443 -11.422 -11.005 1.00 90.88 193 ASP A O 1
ATOM 1416 N N . ALA A 1 194 ? -2.170 -9.802 -11.877 1.00 90.69 194 ALA A N 1
ATOM 1417 C CA . ALA A 1 194 ? -3.195 -8.766 -11.811 1.00 90.69 194 ALA A CA 1
ATOM 1418 C C . ALA A 1 194 ? -4.228 -8.801 -12.950 1.00 90.69 194 ALA A C 1
ATOM 1420 O O . ALA A 1 194 ? -4.076 -9.434 -13.995 1.00 90.69 194 ALA A O 1
ATOM 1421 N N . GLU A 1 195 ? -5.296 -8.018 -12.772 1.00 92.00 195 GLU A N 1
ATOM 1422 C CA . GLU A 1 195 ? -6.261 -7.737 -13.833 1.00 92.00 195 GLU A CA 1
ATOM 1423 C C . GLU A 1 195 ? -5.609 -7.036 -15.039 1.00 92.00 195 GLU A C 1
ATOM 1425 O O . GLU A 1 195 ? -4.683 -6.233 -14.900 1.00 92.00 195 GLU A O 1
ATOM 1430 N N . ALA A 1 196 ? -6.161 -7.277 -16.234 1.00 92.38 196 ALA A N 1
ATOM 1431 C CA . ALA A 1 196 ? -5.595 -6.819 -17.507 1.00 92.38 196 ALA A CA 1
ATOM 1432 C C . ALA A 1 196 ? -5.322 -5.305 -17.567 1.00 92.38 196 ALA A C 1
ATOM 1434 O O . ALA A 1 196 ? -4.332 -4.879 -18.159 1.00 92.38 196 ALA A O 1
ATOM 1435 N N . ASP A 1 197 ? -6.174 -4.488 -16.946 1.00 93.50 197 ASP A N 1
ATOM 1436 C CA . ASP A 1 197 ? -5.989 -3.038 -16.885 1.00 93.50 197 ASP A CA 1
ATOM 1437 C C . ASP A 1 197 ? -4.740 -2.634 -16.084 1.00 93.50 197 ASP A C 1
ATOM 1439 O O . ASP A 1 197 ? -4.034 -1.695 -16.459 1.00 93.50 197 ASP A O 1
ATOM 1443 N N . LEU A 1 198 ? -4.495 -3.313 -14.960 1.00 94.25 198 LEU A N 1
ATOM 1444 C CA . LEU A 1 198 ? -3.363 -3.048 -14.076 1.00 94.25 198 LEU A CA 1
ATOM 1445 C C . LEU A 1 198 ? -2.066 -3.535 -14.731 1.00 94.25 198 LEU A C 1
ATOM 1447 O O . LEU A 1 198 ? -1.110 -2.765 -14.833 1.00 94.25 198 LEU A O 1
ATOM 1451 N N . ALA A 1 199 ? -2.077 -4.752 -15.281 1.00 95.06 199 ALA A N 1
ATOM 1452 C CA . ALA A 1 199 ? -0.973 -5.280 -16.077 1.00 95.06 199 ALA A CA 1
ATOM 1453 C C . ALA A 1 199 ? -0.627 -4.337 -17.243 1.00 95.06 199 ALA A C 1
ATOM 1455 O O . ALA A 1 199 ? 0.519 -3.920 -17.398 1.00 95.06 199 ALA A O 1
ATOM 1456 N N . SER A 1 200 ? -1.631 -3.887 -18.006 1.00 96.00 200 SER A N 1
ATOM 1457 C CA . SER A 1 200 ? -1.430 -2.955 -19.120 1.00 96.00 200 SER A CA 1
ATOM 1458 C C . SER A 1 200 ? -0.803 -1.629 -18.685 1.00 96.00 200 SER A C 1
ATOM 1460 O O . SER A 1 200 ? -0.032 -1.054 -19.457 1.00 96.00 200 SER A O 1
ATOM 1462 N N . ALA A 1 201 ? -1.132 -1.112 -17.498 1.00 96.00 201 ALA A N 1
ATOM 1463 C CA . ALA A 1 201 ? -0.530 0.115 -16.983 1.00 96.00 201 ALA A CA 1
ATOM 1464 C C . ALA A 1 201 ? 0.964 -0.073 -16.680 1.00 96.00 201 ALA A C 1
ATOM 1466 O O . ALA A 1 201 ? 1.770 0.786 -17.043 1.00 96.00 201 ALA A O 1
ATOM 1467 N N . ILE A 1 202 ? 1.332 -1.210 -16.084 1.00 96.56 202 ILE A N 1
ATOM 1468 C CA . ILE A 1 202 ? 2.723 -1.566 -15.780 1.00 96.56 202 ILE A CA 1
ATOM 1469 C C . ILE A 1 202 ? 3.526 -1.761 -17.071 1.00 96.56 202 ILE A C 1
ATOM 1471 O O . ILE A 1 202 ? 4.571 -1.129 -17.232 1.00 96.56 202 ILE A O 1
ATOM 1475 N N . GLU A 1 203 ? 3.015 -2.537 -18.032 1.00 95.50 203 GLU A N 1
ATOM 1476 C CA . GLU A 1 203 ? 3.684 -2.733 -19.328 1.00 95.50 203 GLU A CA 1
ATOM 1477 C C . GLU A 1 203 ? 3.888 -1.414 -20.072 1.00 95.50 203 GLU A C 1
ATOM 1479 O O . GLU A 1 203 ? 4.954 -1.148 -20.628 1.00 95.50 203 GLU A O 1
ATOM 1484 N N . THR A 1 204 ? 2.868 -0.553 -20.063 1.00 96.25 204 THR A N 1
ATOM 1485 C CA . THR A 1 204 ? 2.954 0.757 -20.714 1.00 96.25 204 THR A CA 1
ATOM 1486 C C . THR A 1 204 ? 4.014 1.628 -20.043 1.00 96.25 204 THR A C 1
ATOM 1488 O O . THR A 1 204 ? 4.788 2.282 -20.738 1.00 96.25 204 THR A O 1
ATOM 1491 N N . ALA A 1 205 ? 4.091 1.624 -18.710 1.00 95.94 205 ALA A N 1
ATOM 1492 C CA . ALA A 1 205 ? 5.114 2.359 -17.972 1.00 95.94 205 ALA A CA 1
ATOM 1493 C C . ALA A 1 205 ? 6.532 1.862 -18.302 1.00 95.94 205 ALA A C 1
ATOM 1495 O O . ALA A 1 205 ? 7.405 2.674 -18.614 1.00 95.94 205 ALA A O 1
ATOM 1496 N N . LEU A 1 206 ? 6.744 0.540 -18.309 1.00 94.75 206 LEU A N 1
ATOM 1497 C CA . LEU A 1 206 ? 8.020 -0.082 -18.678 1.00 94.75 206 LEU A CA 1
ATOM 1498 C C . LEU A 1 206 ? 8.428 0.270 -20.115 1.00 94.75 206 LEU A C 1
ATOM 1500 O O . LEU A 1 206 ? 9.572 0.660 -20.356 1.00 94.75 206 LEU A O 1
ATOM 1504 N N . ALA A 1 207 ? 7.490 0.197 -21.061 1.00 93.31 207 ALA A N 1
ATOM 1505 C CA . ALA A 1 207 ? 7.739 0.513 -22.464 1.00 93.31 207 ALA A CA 1
ATOM 1506 C C . ALA A 1 207 ? 8.047 2.002 -22.701 1.00 93.31 207 ALA A C 1
ATOM 1508 O O . ALA A 1 207 ? 8.882 2.329 -23.544 1.00 93.31 207 ALA A O 1
ATOM 1509 N N . LEU A 1 208 ? 7.378 2.908 -21.979 1.00 92.56 208 LEU A N 1
ATOM 1510 C CA . L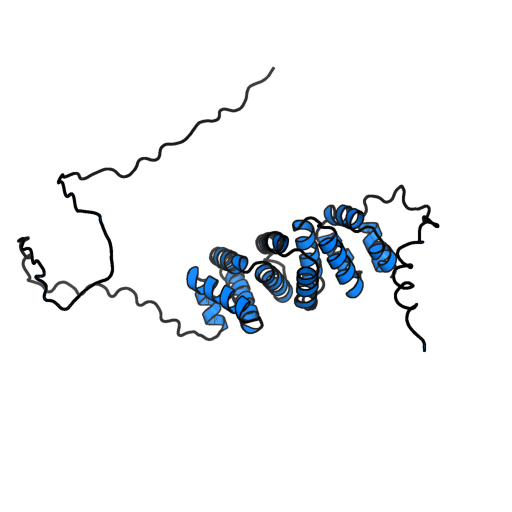EU A 1 208 ? 7.562 4.354 -22.136 1.00 92.56 208 LEU A CA 1
ATOM 1511 C C . LEU A 1 208 ? 8.859 4.857 -21.502 1.00 92.56 208 LEU A C 1
ATOM 1513 O O . LEU A 1 208 ? 9.564 5.655 -22.1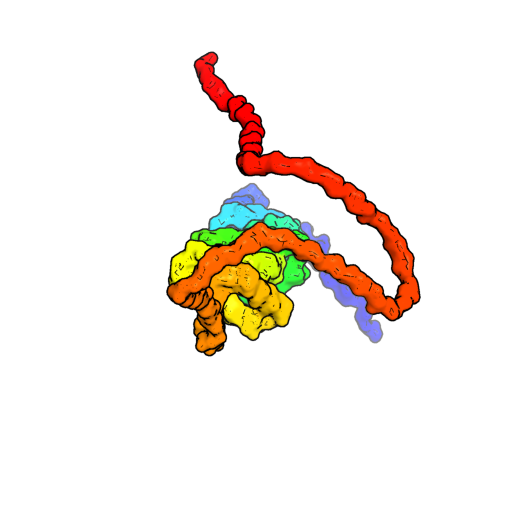18 1.00 92.56 208 LEU A O 1
ATOM 1517 N N . ALA A 1 209 ? 9.166 4.417 -20.281 1.00 89.25 209 ALA A N 1
ATOM 1518 C CA . ALA A 1 209 ? 10.366 4.856 -19.575 1.00 89.25 209 ALA A CA 1
ATOM 1519 C C . ALA A 1 209 ? 11.630 4.156 -20.100 1.00 89.25 209 ALA A C 1
ATOM 1521 O O . ALA A 1 209 ? 12.706 4.757 -20.125 1.00 89.25 209 ALA A O 1
ATOM 1522 N N . GLY A 1 210 ? 11.508 2.899 -20.544 1.00 87.62 210 GLY A N 1
ATOM 1523 C CA . GLY A 1 210 ? 12.634 2.091 -21.000 1.00 87.62 210 GLY A CA 1
ATOM 1524 C C . GLY A 1 210 ? 13.723 1.945 -19.930 1.00 87.62 210 GLY A C 1
ATOM 1525 O O . GLY A 1 210 ? 13.449 1.878 -18.729 1.00 87.62 210 GLY A O 1
ATOM 1526 N N . GLY A 1 211 ? 14.983 1.908 -20.370 1.00 91.19 211 GLY A N 1
ATOM 1527 C CA . GLY A 1 211 ? 16.142 1.898 -19.473 1.00 91.19 211 GLY A CA 1
ATOM 1528 C C . GLY A 1 211 ? 16.399 0.547 -18.800 1.00 91.19 211 GLY A C 1
ATOM 1529 O O . GLY A 1 211 ? 16.063 -0.506 -19.345 1.00 91.19 211 GLY A O 1
ATOM 1530 N N . GLN A 1 212 ? 17.035 0.583 -17.624 1.00 93.25 212 GLN A N 1
ATOM 1531 C CA . GLN A 1 212 ? 17.415 -0.630 -16.889 1.00 93.25 212 GLN A CA 1
ATOM 1532 C C . GLN A 1 212 ? 16.194 -1.419 -16.413 1.00 93.25 212 GLN A C 1
ATOM 1534 O O . GLN A 1 212 ? 16.218 -2.643 -16.438 1.00 93.25 212 GLN A O 1
ATOM 1539 N N . MET A 1 213 ? 15.106 -0.735 -16.049 1.00 94.69 213 MET A N 1
ATOM 1540 C CA . MET A 1 213 ? 13.883 -1.388 -15.581 1.00 94.69 213 MET A CA 1
ATOM 1541 C C . MET A 1 213 ? 13.256 -2.287 -16.648 1.00 94.69 213 MET A C 1
ATOM 1543 O O . MET A 1 213 ? 12.852 -3.403 -16.336 1.00 94.69 213 MET A O 1
ATOM 1547 N N . LEU A 1 214 ? 13.232 -1.845 -17.911 1.00 93.62 214 LEU A N 1
ATOM 1548 C CA . LEU A 1 214 ? 12.732 -2.660 -19.021 1.00 93.62 214 LEU A CA 1
ATOM 1549 C C . LEU A 1 214 ? 13.629 -3.881 -19.283 1.00 93.62 214 LEU A C 1
ATOM 1551 O O . LEU A 1 214 ? 13.123 -4.969 -19.534 1.00 93.62 214 LEU A O 1
ATOM 1555 N N . GLN A 1 215 ? 14.953 -3.711 -19.205 1.00 93.06 215 GLN A N 1
ATOM 1556 C CA . GLN A 1 215 ? 15.908 -4.811 -19.389 1.00 93.06 215 GLN A CA 1
ATOM 1557 C C . GLN A 1 215 ? 15.765 -5.869 -18.291 1.00 93.06 215 GLN A C 1
ATOM 1559 O O . GLN A 1 215 ? 15.693 -7.056 -18.593 1.00 93.06 215 GLN A O 1
ATOM 1564 N N . LEU A 1 216 ? 15.667 -5.431 -17.035 1.00 93.00 216 LEU A N 1
ATOM 1565 C CA . LEU A 1 216 ? 15.478 -6.307 -15.880 1.00 93.00 216 LEU A CA 1
ATOM 1566 C C . LEU A 1 216 ? 14.126 -7.026 -15.937 1.00 93.00 216 LEU A C 1
ATOM 1568 O O . LEU A 1 216 ? 14.062 -8.219 -15.665 1.00 93.00 216 LEU A O 1
ATOM 1572 N N . ALA A 1 217 ? 13.052 -6.334 -16.329 1.00 91.75 217 ALA A N 1
ATOM 1573 C CA . ALA A 1 217 ? 11.740 -6.956 -16.495 1.00 91.75 217 ALA A CA 1
ATOM 1574 C C . ALA A 1 217 ? 11.758 -8.056 -17.572 1.00 91.75 217 ALA A C 1
ATOM 1576 O O . ALA A 1 217 ? 11.243 -9.146 -17.337 1.00 91.75 217 ALA A O 1
ATOM 1577 N N . ALA A 1 218 ? 12.406 -7.802 -18.715 1.00 90.00 218 ALA A N 1
ATOM 1578 C CA . ALA A 1 218 ? 12.574 -8.806 -19.765 1.00 90.00 218 ALA A CA 1
ATOM 1579 C C . ALA A 1 218 ? 13.433 -9.996 -19.305 1.00 90.00 218 ALA A C 1
ATOM 1581 O O . ALA A 1 218 ? 13.123 -11.142 -19.623 1.00 90.00 218 ALA A O 1
ATOM 1582 N N . GLU A 1 219 ? 14.488 -9.744 -18.525 1.00 90.88 219 GLU A N 1
ATOM 1583 C CA . GLU A 1 219 ? 15.313 -10.800 -17.928 1.00 90.88 219 GLU A CA 1
ATOM 1584 C C . GLU A 1 219 ? 14.496 -11.691 -16.984 1.00 90.88 219 GLU A C 1
ATOM 1586 O O . GLU A 1 219 ? 14.589 -12.912 -17.075 1.00 90.88 219 GLU A O 1
ATOM 1591 N N . PHE A 1 220 ? 13.640 -11.114 -16.134 1.00 89.12 220 PHE A N 1
ATOM 1592 C CA . PHE A 1 220 ? 12.794 -11.896 -15.225 1.00 89.12 220 PHE A CA 1
ATOM 1593 C C . PHE A 1 220 ? 11.739 -12.752 -15.929 1.00 89.12 220 PHE A C 1
ATOM 1595 O O . PHE A 1 220 ? 11.324 -13.762 -15.366 1.00 89.12 220 PHE A O 1
ATOM 1602 N N . ARG A 1 221 ? 11.328 -12.378 -17.143 1.00 85.81 221 ARG A N 1
ATOM 1603 C CA . ARG A 1 221 ? 10.362 -13.137 -17.953 1.00 85.81 221 ARG A CA 1
ATOM 1604 C C . ARG A 1 221 ? 11.005 -14.196 -18.844 1.00 85.81 221 ARG A C 1
ATOM 1606 O O . ARG A 1 221 ? 10.316 -14.805 -19.658 1.00 85.81 221 ARG A O 1
ATOM 1613 N N . ASP A 1 222 ? 12.323 -14.380 -18.745 1.00 81.19 222 ASP A N 1
ATOM 1614 C CA . ASP A 1 222 ? 13.114 -15.155 -19.704 1.00 81.19 222 ASP A CA 1
ATOM 1615 C C . ASP A 1 222 ? 12.914 -14.674 -21.166 1.00 81.19 222 ASP A C 1
ATOM 1617 O O . ASP A 1 222 ? 13.155 -15.405 -22.128 1.00 81.19 222 ASP A O 1
ATOM 1621 N N . GLU A 1 223 ? 12.516 -13.410 -21.356 1.00 70.69 223 GLU A N 1
ATOM 1622 C CA . GLU A 1 223 ? 12.268 -12.760 -22.649 1.00 70.69 223 GLU A CA 1
ATOM 1623 C C . GLU A 1 223 ? 13.557 -12.172 -23.242 1.00 70.69 223 GLU A C 1
ATOM 1625 O O . GLU A 1 223 ? 13.527 -11.147 -23.927 1.00 70.69 223 GLU A O 1
ATOM 1630 N N . ILE A 1 224 ? 14.717 -12.796 -22.995 1.00 51.28 224 ILE A N 1
ATOM 1631 C CA . ILE A 1 224 ? 16.013 -12.361 -23.544 1.00 51.28 224 ILE A CA 1
ATOM 1632 C C . ILE A 1 224 ? 16.072 -12.698 -25.045 1.00 51.28 224 ILE A C 1
ATOM 1634 O O . ILE A 1 224 ? 16.795 -13.572 -25.507 1.00 51.28 224 ILE A O 1
ATOM 1638 N N . ASP A 1 225 ? 15.260 -11.966 -25.794 1.00 43.28 225 ASP A N 1
ATOM 1639 C CA . ASP A 1 225 ? 15.336 -11.657 -27.213 1.00 43.28 225 ASP A CA 1
ATOM 1640 C C . ASP A 1 225 ? 14.780 -10.229 -27.434 1.00 43.28 225 ASP A C 1
ATOM 1642 O O . ASP A 1 225 ? 14.278 -9.882 -28.506 1.00 43.28 225 ASP A O 1
ATOM 1646 N N . VAL A 1 226 ? 14.880 -9.345 -26.423 1.00 44.66 226 VAL A N 1
ATOM 1647 C CA . VAL A 1 226 ? 14.756 -7.899 -26.647 1.00 44.66 226 VAL A CA 1
ATOM 1648 C C . VAL A 1 226 ? 15.960 -7.500 -27.482 1.00 44.66 226 VAL A C 1
ATOM 1650 O O . VAL A 1 226 ? 17.054 -7.275 -26.963 1.00 44.66 226 VAL A O 1
ATOM 1653 N N . ALA A 1 227 ? 15.752 -7.509 -28.799 1.00 40.03 227 ALA A N 1
ATOM 1654 C CA . ALA A 1 227 ? 16.727 -7.156 -29.807 1.00 40.03 227 ALA A CA 1
ATOM 1655 C C . ALA A 1 227 ? 17.555 -5.972 -29.310 1.00 40.03 227 ALA A C 1
ATOM 1657 O O . ALA A 1 227 ? 17.035 -4.865 -29.143 1.00 40.03 227 ALA A O 1
ATOM 1658 N N . ALA A 1 228 ? 18.844 -6.224 -29.070 1.00 41.00 228 ALA A N 1
ATOM 1659 C CA . ALA A 1 228 ? 19.829 -5.169 -28.978 1.00 41.00 228 ALA A CA 1
ATOM 1660 C C . ALA A 1 228 ? 19.524 -4.209 -30.126 1.00 41.00 228 ALA A C 1
ATOM 1662 O O . ALA A 1 228 ? 19.537 -4.629 -31.285 1.00 41.00 228 ALA A O 1
ATOM 1663 N N . ILE A 1 229 ? 19.174 -2.958 -29.817 1.00 43.44 229 ILE A N 1
ATOM 1664 C CA . ILE A 1 229 ? 19.135 -1.917 -30.839 1.00 43.44 229 ILE A CA 1
ATOM 1665 C C . ILE A 1 229 ? 20.529 -1.983 -31.464 1.00 43.44 229 ILE A C 1
ATOM 1667 O O . ILE A 1 229 ? 21.501 -1.748 -30.740 1.00 43.44 229 ILE A O 1
ATOM 1671 N N . PRO A 1 230 ? 20.673 -2.408 -32.735 1.00 39.91 230 PRO A N 1
ATOM 1672 C CA . PRO A 1 230 ? 21.992 -2.517 -33.315 1.00 39.91 230 PRO A CA 1
ATOM 1673 C C . PRO A 1 230 ? 22.596 -1.121 -33.264 1.00 39.91 230 PRO A C 1
ATOM 1675 O O . PRO A 1 230 ? 21.949 -0.155 -33.684 1.00 39.91 230 PRO A O 1
ATOM 1678 N N . ASP A 1 231 ? 23.812 -1.025 -32.722 1.00 43.62 231 ASP A N 1
ATOM 1679 C CA . ASP A 1 231 ? 24.627 0.180 -32.837 1.00 43.62 231 ASP A CA 1
ATOM 1680 C C . ASP A 1 231 ? 24.494 0.689 -34.279 1.00 43.62 231 ASP A C 1
ATOM 1682 O O . ASP A 1 231 ? 24.608 -0.126 -35.209 1.00 43.62 231 ASP A O 1
ATOM 1686 N N . PRO A 1 232 ? 24.195 1.983 -34.507 1.00 45.06 232 PRO A N 1
ATOM 1687 C CA . PRO A 1 232 ? 24.089 2.502 -35.857 1.00 45.06 232 PRO A CA 1
ATOM 1688 C C . PRO A 1 232 ? 25.386 2.150 -36.576 1.00 45.06 232 PRO A C 1
ATOM 1690 O O . PRO A 1 232 ? 26.465 2.598 -36.182 1.00 45.06 232 PRO A O 1
ATOM 1693 N N . ALA A 1 233 ? 25.270 1.283 -37.586 1.00 52.22 233 ALA A N 1
ATOM 1694 C CA . ALA A 1 233 ? 26.419 0.782 -38.315 1.00 52.22 233 ALA A CA 1
ATOM 1695 C C . ALA A 1 233 ? 27.281 1.984 -38.726 1.00 52.22 233 ALA A C 1
ATOM 1697 O O . ALA A 1 233 ? 26.729 2.957 -39.261 1.00 52.22 233 ALA A O 1
ATOM 1698 N N . PRO A 1 234 ? 28.602 1.965 -38.460 1.00 50.25 234 PRO A N 1
ATOM 1699 C CA . PRO A 1 234 ? 29.458 3.065 -38.859 1.00 50.25 234 PRO A CA 1
ATOM 1700 C C . PRO A 1 234 ? 29.246 3.306 -40.358 1.00 50.25 234 PRO A C 1
ATOM 1702 O O . PRO A 1 234 ? 29.202 2.334 -41.124 1.00 50.25 234 PRO A O 1
ATOM 1705 N N . PRO A 1 235 ? 29.056 4.567 -40.790 1.00 52.31 235 PRO A N 1
ATOM 1706 C CA . PRO A 1 235 ? 28.823 4.857 -42.193 1.00 52.31 235 PRO A CA 1
ATOM 1707 C C . PRO A 1 235 ? 29.956 4.234 -43.015 1.00 52.31 235 PRO A C 1
ATOM 1709 O O . PRO A 1 235 ? 31.117 4.292 -42.589 1.00 52.31 235 PRO A O 1
ATOM 1712 N N . PRO A 1 236 ? 29.644 3.607 -44.164 1.00 60.38 236 PRO A N 1
ATOM 1713 C CA . PRO A 1 236 ? 30.657 2.946 -44.966 1.00 60.38 236 PRO A CA 1
ATOM 1714 C C . PRO A 1 236 ? 31.771 3.951 -45.287 1.00 60.38 236 PRO A C 1
ATOM 1716 O O . PRO A 1 236 ? 31.470 5.112 -45.592 1.00 60.38 236 PRO A O 1
ATOM 1719 N N . PRO A 1 237 ? 33.051 3.545 -45.209 1.00 53.31 237 PRO A N 1
ATOM 1720 C CA . PRO A 1 237 ? 34.148 4.436 -45.543 1.00 53.31 237 PRO A CA 1
ATOM 1721 C C . PRO A 1 237 ? 33.929 4.958 -46.962 1.00 53.31 237 PRO A C 1
ATOM 1723 O O . PRO A 1 237 ? 33.678 4.181 -47.887 1.00 53.31 237 PRO A O 1
ATOM 1726 N N . ALA A 1 238 ? 33.979 6.282 -47.118 1.00 53.22 238 ALA A N 1
ATOM 1727 C CA . ALA A 1 238 ? 33.831 6.917 -48.416 1.00 53.22 238 ALA A CA 1
ATOM 1728 C C . ALA A 1 238 ? 34.820 6.275 -49.396 1.00 53.22 238 ALA A C 1
ATOM 1730 O O . ALA A 1 238 ? 36.028 6.248 -49.145 1.00 53.22 238 ALA A O 1
ATOM 1731 N N . ALA A 1 239 ? 34.295 5.735 -50.498 1.00 49.03 239 ALA A N 1
ATOM 1732 C CA . ALA A 1 239 ? 35.120 5.187 -51.559 1.00 49.03 239 ALA A CA 1
ATOM 1733 C C . ALA A 1 239 ? 36.130 6.264 -52.006 1.00 49.03 239 ALA A C 1
ATOM 1735 O O . ALA A 1 239 ? 35.721 7.403 -52.268 1.00 49.03 239 ALA A O 1
ATOM 1736 N N . PRO A 1 240 ? 37.436 5.951 -52.089 1.00 47.50 240 PRO A N 1
ATOM 1737 C CA . PRO A 1 240 ? 38.422 6.920 -52.536 1.00 47.50 240 PRO A CA 1
ATOM 1738 C C . PRO A 1 240 ? 38.093 7.359 -53.966 1.00 47.50 240 PRO A C 1
ATOM 1740 O O . PRO A 1 240 ? 38.131 6.545 -54.887 1.00 47.50 240 PRO A O 1
ATOM 1743 N N . GLY A 1 241 ? 37.784 8.644 -54.157 1.00 56.44 241 GLY A N 1
ATOM 1744 C CA . GLY A 1 241 ? 37.784 9.260 -55.487 1.00 56.44 241 GLY A CA 1
ATOM 1745 C C . GLY A 1 241 ? 36.478 9.858 -56.009 1.00 56.44 241 GLY A C 1
ATOM 1746 O O . GLY A 1 241 ? 36.412 10.117 -57.207 1.00 56.44 241 GLY A O 1
ATOM 1747 N N . VAL A 1 242 ? 35.466 10.138 -55.182 1.00 48.50 242 VAL A N 1
ATOM 1748 C CA . VAL A 1 242 ? 34.320 10.946 -55.647 1.00 48.50 242 VAL A CA 1
ATOM 1749 C C . VAL A 1 242 ? 34.586 12.433 -55.361 1.00 48.50 242 VAL A C 1
ATOM 1751 O O . VAL A 1 242 ? 34.659 12.813 -54.191 1.00 48.50 242 VAL A O 1
ATOM 1754 N N . PRO A 1 243 ? 34.768 13.293 -56.383 1.00 46.16 243 PRO A N 1
ATOM 1755 C CA . PRO A 1 243 ? 34.875 14.735 -56.172 1.00 46.16 243 PRO A CA 1
ATOM 1756 C C . PRO A 1 243 ? 33.544 15.295 -55.634 1.00 46.16 243 PRO A C 1
ATOM 1758 O O . PRO A 1 243 ? 32.483 14.758 -55.962 1.00 46.16 243 PRO A O 1
ATOM 1761 N N . PRO A 1 244 ? 33.568 16.365 -54.816 1.00 47.28 244 PRO A N 1
ATOM 1762 C CA . PRO A 1 244 ? 32.360 16.905 -54.202 1.00 47.28 244 PRO A CA 1
ATOM 1763 C C . PRO A 1 244 ? 31.348 17.329 -55.273 1.00 47.28 244 PRO A C 1
ATOM 1765 O O . PRO A 1 244 ? 31.673 18.090 -56.187 1.00 47.28 244 PRO A O 1
ATOM 1768 N N . ALA A 1 245 ? 30.117 16.828 -55.155 1.00 45.38 245 ALA A N 1
ATOM 1769 C CA . ALA A 1 245 ? 29.011 17.228 -56.012 1.00 45.38 245 ALA A CA 1
ATOM 1770 C C . ALA A 1 245 ? 28.721 18.724 -55.813 1.00 45.38 245 ALA A C 1
ATOM 1772 O O . ALA A 1 245 ? 28.556 19.199 -54.688 1.00 45.38 245 ALA A O 1
ATOM 1773 N N . GLY A 1 246 ? 28.689 19.464 -56.923 1.00 40.34 246 GLY A N 1
ATOM 1774 C CA . GLY A 1 246 ? 28.374 20.885 -56.936 1.00 40.34 246 GLY A CA 1
ATOM 1775 C C . GLY A 1 246 ? 26.968 21.151 -56.402 1.00 40.34 246 GLY A C 1
ATOM 1776 O O . GLY A 1 246 ? 26.006 20.483 -56.778 1.00 40.34 246 GLY A O 1
ATOM 1777 N N . ILE A 1 247 ? 26.854 22.161 -55.542 1.00 47.12 247 ILE A N 1
ATOM 1778 C CA . ILE A 1 247 ? 25.576 22.729 -55.117 1.00 47.12 247 ILE A CA 1
ATOM 1779 C C . ILE A 1 247 ? 24.970 23.430 -56.341 1.00 47.12 247 ILE A C 1
ATOM 1781 O O . ILE A 1 247 ? 25.364 24.541 -56.693 1.00 47.12 247 ILE A O 1
A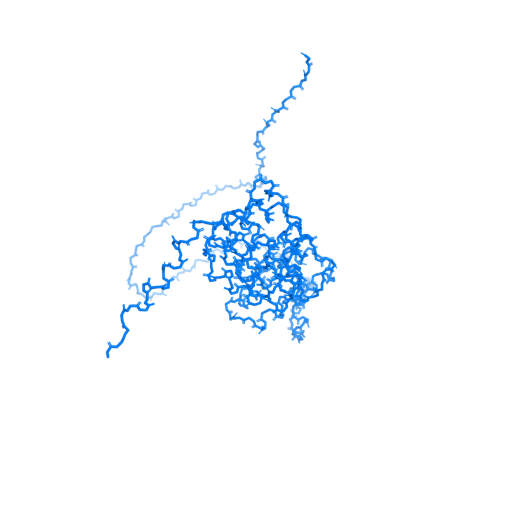TOM 1785 N N . GLY A 1 248 ? 24.049 22.751 -57.022 1.00 36.16 248 GLY A N 1
ATOM 1786 C CA . GLY A 1 248 ? 23.303 23.263 -58.168 1.00 36.16 248 GLY A CA 1
ATOM 1787 C C . GLY A 1 248 ? 21.813 23.076 -57.929 1.00 36.16 248 GLY A C 1
ATOM 1788 O O . GLY A 1 248 ? 21.335 21.949 -57.838 1.00 36.16 248 GLY A O 1
ATOM 1789 N N . GLY A 1 249 ? 21.097 24.190 -57.779 1.00 40.19 249 GLY A N 1
ATOM 1790 C CA . GLY A 1 249 ? 19.655 24.213 -57.576 1.00 40.19 249 GLY A CA 1
ATOM 1791 C C . GLY A 1 249 ? 18.867 23.622 -58.745 1.00 40.19 249 GLY A C 1
ATOM 1792 O O . GLY A 1 249 ? 19.305 23.622 -59.893 1.00 40.19 249 GLY A O 1
ATOM 1793 N N . GLY A 1 250 ? 17.662 23.160 -58.440 1.00 34.06 250 GLY A N 1
ATOM 1794 C CA . GLY A 1 250 ? 16.713 22.686 -59.436 1.00 34.06 250 GLY A CA 1
ATOM 1795 C C . GLY A 1 250 ? 15.437 22.245 -58.748 1.00 34.06 250 GLY A C 1
ATOM 1796 O O . GLY A 1 250 ? 15.383 21.169 -58.164 1.00 34.06 250 GLY A O 1
ATOM 1797 N N . GLY A 1 251 ? 14.431 23.118 -58.767 1.00 41.56 251 GLY A N 1
ATOM 1798 C CA . GLY A 1 251 ? 13.097 22.798 -58.291 1.00 41.56 251 GLY A CA 1
ATOM 1799 C C . GLY A 1 251 ? 12.459 21.683 -59.114 1.00 41.56 251 GLY A C 1
ATOM 1800 O O . GLY A 1 251 ? 12.658 21.589 -60.323 1.00 41.56 251 GLY A O 1
ATOM 1801 N N . ALA A 1 252 ? 11.637 20.883 -58.449 1.00 35.84 252 ALA A N 1
ATOM 1802 C CA . ALA A 1 252 ? 10.653 20.037 -59.096 1.00 35.84 252 ALA A CA 1
ATOM 1803 C C . ALA A 1 252 ? 9.315 20.232 -58.375 1.00 35.84 252 ALA A C 1
ATOM 1805 O O . ALA A 1 252 ? 9.124 19.806 -57.238 1.00 35.84 252 ALA A O 1
ATOM 1806 N N . SER A 1 253 ? 8.408 20.940 -59.045 1.00 40.84 253 SER A N 1
ATOM 1807 C CA . SER A 1 253 ? 6.978 20.960 -58.744 1.00 40.84 253 SER A CA 1
ATOM 1808 C C . SER A 1 253 ? 6.367 19.580 -59.011 1.00 40.84 253 SER A C 1
ATOM 1810 O O . SER A 1 253 ? 6.719 18.972 -60.023 1.00 40.84 253 SER A O 1
ATOM 1812 N N . PRO A 1 254 ? 5.376 19.113 -58.233 1.00 43.03 254 PRO A N 1
ATOM 1813 C CA . PRO A 1 254 ? 4.464 18.089 -58.709 1.00 43.03 254 PRO A CA 1
ATOM 1814 C C . PRO A 1 254 ? 3.250 18.755 -59.370 1.00 43.03 254 PRO A C 1
ATOM 1816 O O . PRO A 1 254 ? 2.439 19.412 -58.718 1.00 43.03 254 PRO A O 1
ATOM 1819 N N . ALA A 1 255 ? 3.138 18.586 -60.688 1.00 34.97 255 ALA A N 1
ATOM 1820 C CA . ALA A 1 255 ? 1.889 18.762 -61.418 1.00 34.97 255 ALA A CA 1
ATOM 1821 C C . ALA A 1 255 ? 0.957 17.584 -61.092 1.00 34.97 255 ALA A C 1
ATOM 1823 O O . ALA A 1 255 ? 1.357 16.424 -61.182 1.00 34.97 255 ALA A O 1
ATOM 1824 N N . GLY A 1 256 ? -0.276 17.892 -60.696 1.00 31.77 256 GLY A N 1
ATOM 1825 C CA . GLY A 1 256 ? -1.309 16.902 -60.416 1.00 31.77 256 GLY A CA 1
ATOM 1826 C C . GLY A 1 256 ? -2.049 16.420 -61.664 1.00 31.77 256 GLY A C 1
ATOM 1827 O O . GLY A 1 256 ? -2.174 17.139 -62.648 1.00 31.77 256 GLY A O 1
ATOM 1828 N N . THR A 1 257 ? -2.607 15.217 -61.561 1.00 33.84 257 THR A N 1
ATOM 1829 C CA . THR A 1 257 ? -3.870 14.756 -62.168 1.00 33.84 257 THR A CA 1
ATOM 1830 C C . THR A 1 257 ? -4.365 13.645 -61.228 1.00 33.84 257 THR A C 1
ATOM 1832 O O . THR A 1 257 ? -3.575 12.810 -60.816 1.00 33.84 257 THR A O 1
ATOM 1835 N N . GLY A 1 258 ? -5.591 13.572 -60.722 1.00 31.28 258 GLY A N 1
ATOM 1836 C CA . GLY A 1 258 ? -6.835 14.237 -61.061 1.00 31.28 258 GLY A CA 1
ATOM 1837 C C . GLY A 1 258 ? -7.935 13.177 -61.015 1.00 31.28 258 GLY A C 1
ATOM 1838 O O . GLY A 1 258 ? -8.115 12.476 -62.000 1.00 31.28 258 GLY A O 1
ATOM 1839 N N . ALA A 1 259 ? -8.646 13.055 -59.888 1.00 30.11 259 ALA A N 1
ATOM 1840 C CA . ALA A 1 259 ? -9.989 12.468 -59.825 1.00 30.11 259 ALA A CA 1
ATOM 1841 C C . ALA A 1 259 ? -10.718 12.883 -58.526 1.00 30.11 259 ALA A C 1
ATOM 1843 O O . ALA A 1 259 ? -10.610 12.241 -57.488 1.00 30.11 259 ALA A O 1
ATOM 1844 N N . THR A 1 260 ? -11.463 13.987 -58.655 1.00 31.34 260 THR A N 1
ATOM 1845 C CA . THR A 1 260 ? -12.791 14.276 -58.063 1.00 31.34 260 THR A CA 1
ATOM 1846 C C . THR A 1 260 ? -12.998 14.334 -56.535 1.00 31.34 260 THR A C 1
ATOM 1848 O O . THR A 1 260 ? -13.140 13.330 -55.850 1.00 31.34 260 THR A O 1
ATOM 1851 N N . ALA A 1 261 ? -13.155 15.587 -56.086 1.00 30.92 261 ALA A N 1
ATOM 1852 C CA . ALA A 1 261 ? -13.772 16.142 -54.866 1.00 30.92 261 ALA A CA 1
ATOM 1853 C C . ALA A 1 261 ? -15.299 15.800 -54.733 1.00 30.92 261 ALA A C 1
ATOM 1855 O O . ALA A 1 261 ? -15.795 15.136 -55.646 1.00 30.92 261 ALA A O 1
ATOM 1856 N N . PRO A 1 262 ? -16.104 16.296 -53.741 1.00 44.66 262 PRO A N 1
ATOM 1857 C CA . PRO A 1 262 ? -15.822 17.363 -52.757 1.00 44.66 262 PRO A CA 1
ATOM 1858 C C . PRO A 1 262 ? -16.380 17.196 -51.317 1.00 44.66 262 PRO A C 1
ATOM 1860 O O . PRO A 1 262 ? -17.333 16.467 -51.060 1.00 44.66 262 PRO A O 1
ATOM 1863 N N . GLY A 1 263 ? -15.838 17.984 -50.378 1.00 27.75 263 GLY A N 1
ATOM 1864 C CA . GLY A 1 263 ? -16.344 18.076 -49.005 1.00 27.75 263 GLY A CA 1
ATOM 1865 C C . GLY A 1 263 ? -15.703 19.176 -48.150 1.00 27.75 263 GLY A C 1
ATOM 1866 O O . GLY A 1 263 ? -15.025 18.853 -47.191 1.00 27.75 263 GLY A O 1
ATOM 1867 N N . ARG A 1 264 ? -15.949 20.441 -48.523 1.00 28.62 264 ARG A N 1
ATOM 1868 C CA . ARG A 1 264 ? -15.931 21.681 -47.709 1.00 28.62 264 ARG A CA 1
ATOM 1869 C C . ARG A 1 264 ? -14.717 22.052 -46.831 1.00 28.62 264 ARG A C 1
ATOM 1871 O O . ARG A 1 264 ? -14.499 21.487 -45.771 1.00 28.62 264 ARG A O 1
ATOM 1878 N N . ASP A 1 265 ? -14.152 23.194 -47.237 1.00 33.00 265 ASP A N 1
ATOM 1879 C CA . ASP A 1 265 ? -13.792 24.362 -46.418 1.00 33.00 265 ASP A CA 1
ATOM 1880 C C . ASP A 1 265 ? -12.593 24.251 -45.447 1.00 33.00 265 ASP A C 1
ATOM 1882 O O . ASP A 1 265 ? -12.524 23.354 -44.626 1.00 33.00 265 ASP A O 1
ATOM 1886 N N . ALA A 1 266 ? -11.639 25.177 -45.344 1.00 37.38 266 ALA A N 1
ATOM 1887 C CA . ALA A 1 266 ? -11.209 26.339 -46.114 1.00 37.38 266 ALA A CA 1
ATOM 1888 C C . ALA A 1 266 ? -9.995 26.938 -45.340 1.00 37.38 266 ALA A C 1
ATOM 1890 O O . ALA A 1 266 ? -10.013 26.922 -44.115 1.00 37.38 266 ALA A O 1
ATOM 1891 N N . ILE A 1 267 ? -9.034 27.560 -46.047 1.00 34.62 267 ILE A N 1
ATOM 1892 C CA . ILE A 1 267 ? -8.238 28.737 -45.600 1.00 34.62 267 ILE A CA 1
ATOM 1893 C C . ILE A 1 267 ? -7.160 28.441 -44.517 1.00 34.62 267 ILE A C 1
ATOM 1895 O O . ILE A 1 267 ? -7.462 28.145 -43.374 1.00 34.62 267 ILE A O 1
ATOM 1899 N N . PHE A 1 268 ? -5.856 28.505 -44.812 1.00 35.91 268 PHE A N 1
ATOM 1900 C CA . PHE A 1 268 ? -5.115 29.770 -44.911 1.00 35.91 268 PHE A CA 1
ATOM 1901 C C . PHE A 1 268 ? -3.913 29.707 -45.865 1.00 35.91 268 PHE A C 1
ATOM 1903 O O . PHE A 1 268 ? -3.202 28.712 -45.979 1.00 35.91 268 PHE A O 1
ATOM 1910 N N . ALA A 1 269 ? -3.723 30.836 -46.543 1.00 34.28 269 ALA A N 1
ATOM 1911 C CA . ALA A 1 269 ? -2.734 31.103 -47.566 1.00 34.28 269 ALA A CA 1
ATOM 1912 C C . ALA A 1 269 ? -1.304 31.257 -47.026 1.00 34.28 269 ALA A C 1
ATOM 1914 O O . ALA A 1 269 ? -1.065 31.722 -45.914 1.00 34.28 269 ALA A O 1
ATOM 1915 N N . ALA A 1 270 ? -0.368 30.925 -47.911 1.00 35.84 270 ALA A N 1
ATOM 1916 C CA . ALA A 1 270 ? 1.050 31.202 -47.815 1.00 35.84 270 ALA A CA 1
ATOM 1917 C C . ALA A 1 270 ? 1.363 32.710 -47.796 1.00 35.84 270 ALA A C 1
ATOM 1919 O O . ALA A 1 270 ? 0.749 33.501 -48.510 1.00 35.84 270 ALA A O 1
ATOM 1920 N N . GLY A 1 271 ? 2.415 33.064 -47.059 1.00 29.94 271 GLY A N 1
ATOM 1921 C CA . GLY A 1 271 ? 3.147 34.319 -47.181 1.00 29.94 271 GLY A CA 1
ATOM 1922 C C . GLY A 1 271 ? 4.614 34.066 -46.847 1.00 29.94 271 GLY A C 1
ATOM 1923 O O . GLY A 1 271 ? 4.993 34.059 -45.682 1.00 29.94 271 GLY A O 1
ATOM 1924 N N . GLY A 1 272 ? 5.423 33.785 -47.869 1.00 32.16 272 GLY A N 1
ATOM 1925 C CA . GLY A 1 272 ? 6.878 33.706 -47.754 1.00 32.16 272 GLY A CA 1
ATOM 1926 C C . GLY A 1 272 ? 7.515 35.096 -47.815 1.00 32.16 272 GLY A C 1
ATOM 1927 O O . GLY A 1 272 ? 7.020 35.976 -48.516 1.00 32.16 272 GLY A O 1
ATOM 1928 N N . GLY A 1 273 ? 8.632 35.276 -47.108 1.00 30.02 273 GLY A N 1
ATOM 1929 C CA . GLY A 1 273 ? 9.396 36.524 -47.102 1.00 30.02 273 GLY A CA 1
ATOM 1930 C C . GLY A 1 273 ? 10.737 36.407 -46.375 1.00 30.02 273 GLY A C 1
ATOM 1931 O O . GLY A 1 273 ? 10.845 36.785 -45.220 1.00 30.02 273 GLY A O 1
ATOM 1932 N N . THR A 1 274 ? 11.715 35.830 -47.080 1.00 36.53 274 THR A N 1
ATOM 1933 C CA . THR A 1 274 ? 13.177 36.075 -47.080 1.00 36.53 274 THR A CA 1
ATOM 1934 C C . THR A 1 274 ? 13.857 36.789 -45.897 1.00 36.53 274 THR A C 1
ATOM 1936 O O . THR A 1 274 ? 13.563 37.950 -45.627 1.00 36.53 274 THR A O 1
ATOM 1939 N N . GLY A 1 275 ? 14.947 36.199 -45.381 1.00 32.22 275 GLY A N 1
ATOM 1940 C CA . GLY A 1 275 ? 16.046 36.984 -44.796 1.00 32.22 275 GLY A CA 1
ATOM 1941 C C . GLY A 1 275 ? 16.930 36.265 -43.776 1.00 32.22 275 GLY A C 1
ATOM 1942 O O . GLY A 1 275 ? 16.611 36.236 -42.600 1.00 32.22 275 GLY A O 1
ATOM 1943 N N . THR A 1 276 ? 18.052 35.720 -44.255 1.00 40.12 276 THR A N 1
ATOM 1944 C CA . THR A 1 276 ? 19.393 35.680 -43.626 1.00 40.12 276 THR A CA 1
ATOM 1945 C C . THR A 1 276 ? 19.535 35.988 -42.123 1.00 40.12 276 THR A C 1
ATOM 1947 O O . THR A 1 276 ? 19.319 37.123 -41.703 1.00 40.12 276 THR A O 1
ATOM 1950 N N . GLY A 1 277 ? 20.101 35.051 -41.352 1.00 34.22 277 GLY A N 1
ATOM 1951 C CA . GLY A 1 277 ? 20.663 35.358 -40.032 1.00 34.22 277 GLY A CA 1
ATOM 1952 C C . GLY A 1 277 ? 21.132 34.132 -39.252 1.00 34.22 277 GLY A C 1
ATOM 1953 O O . GLY A 1 277 ? 20.338 33.462 -38.607 1.00 34.22 277 GLY A O 1
ATOM 1954 N N . LEU A 1 278 ? 22.436 33.856 -39.298 1.00 36.72 278 LEU A N 1
ATOM 1955 C CA . LEU A 1 278 ? 23.131 33.056 -38.291 1.00 36.72 278 LEU A CA 1
ATOM 1956 C C . LEU A 1 278 ? 23.085 33.791 -36.942 1.00 36.72 278 LEU A C 1
ATOM 1958 O O . LEU A 1 278 ? 23.399 34.978 -36.891 1.00 36.72 278 LEU A O 1
ATOM 1962 N N . GLY A 1 279 ? 22.818 33.058 -35.860 1.00 33.75 279 GLY A N 1
ATOM 1963 C CA . GLY A 1 279 ? 23.298 33.411 -34.524 1.00 33.75 279 GLY A CA 1
ATOM 1964 C C . GLY A 1 279 ? 22.231 33.665 -33.458 1.00 33.75 279 GLY A C 1
ATOM 1965 O O . GLY A 1 279 ? 21.331 34.480 -33.629 1.00 33.75 279 GLY A O 1
ATOM 1966 N N . SER A 1 280 ? 22.500 33.079 -32.287 1.00 37.16 280 SER A N 1
ATOM 1967 C CA . SER A 1 280 ? 21.954 33.396 -30.954 1.00 37.16 280 SER A CA 1
ATOM 1968 C C . SER A 1 280 ? 20.643 32.696 -30.585 1.00 37.16 280 SER A C 1
ATOM 1970 O O . SER A 1 280 ? 19.569 33.030 -31.073 1.00 37.16 280 SER A O 1
ATOM 1972 N N . GLY A 1 281 ? 20.753 31.719 -29.680 1.00 39.50 281 GLY A N 1
ATOM 1973 C CA . GLY A 1 281 ? 19.620 31.055 -29.039 1.00 39.50 281 GLY A CA 1
ATOM 1974 C C . GLY A 1 281 ? 18.801 31.986 -28.133 1.00 39.50 281 GLY A C 1
ATOM 1975 O O . GLY A 1 281 ? 19.204 33.123 -27.869 1.00 39.50 281 GLY A O 1
ATOM 1976 N N . PRO A 1 282 ? 17.645 31.519 -27.637 1.00 42.78 282 PRO A N 1
ATOM 1977 C CA . PRO A 1 282 ? 16.824 32.299 -26.727 1.00 42.78 282 PRO A CA 1
ATOM 1978 C C . PRO A 1 282 ? 17.526 32.475 -25.374 1.00 42.78 282 PRO A C 1
ATOM 1980 O O . PRO A 1 282 ? 17.937 31.521 -24.714 1.00 42.78 282 PRO A O 1
ATOM 1983 N N . SER A 1 283 ? 17.660 33.737 -24.982 1.00 39.16 283 SER A N 1
ATOM 1984 C CA . SER A 1 283 ? 18.162 34.198 -23.695 1.00 39.16 283 SER A CA 1
ATOM 1985 C C . SER A 1 283 ? 17.109 33.961 -22.612 1.00 39.16 283 SER A C 1
ATOM 1987 O O . SER A 1 283 ? 15.978 34.438 -22.701 1.00 39.16 283 SER A O 1
ATOM 1989 N N . PHE A 1 284 ? 17.497 33.236 -21.565 1.00 37.47 284 PHE A N 1
ATOM 1990 C CA . PHE A 1 284 ? 16.730 33.118 -20.329 1.00 37.47 284 PHE A CA 1
ATOM 1991 C C . PHE A 1 284 ? 16.656 34.484 -19.633 1.00 37.47 284 PHE A C 1
ATOM 1993 O O . PHE A 1 284 ? 17.681 35.112 -19.372 1.00 37.47 284 PHE A O 1
ATOM 2000 N N . THR A 1 285 ? 15.448 34.938 -19.304 1.00 41.59 285 THR A N 1
ATOM 2001 C CA . THR A 1 285 ? 15.224 36.108 -18.444 1.00 41.59 285 THR A CA 1
ATOM 2002 C C . THR A 1 285 ? 15.019 35.625 -17.001 1.00 41.59 285 THR A C 1
ATOM 2004 O O . THR A 1 285 ? 14.036 34.926 -16.751 1.00 41.59 285 THR A O 1
ATOM 2007 N N . PRO A 1 286 ? 15.884 35.962 -16.024 1.00 39.47 286 PRO A N 1
ATOM 2008 C CA . PRO A 1 286 ? 15.637 35.625 -14.625 1.00 39.47 286 PRO A CA 1
ATOM 2009 C C . PRO A 1 286 ? 14.570 36.555 -14.039 1.00 39.47 286 PRO A C 1
ATOM 2011 O O . PRO A 1 286 ? 14.710 37.779 -14.045 1.00 39.47 286 PRO A O 1
ATOM 2014 N N . ARG A 1 287 ? 13.490 35.971 -13.516 1.00 36.44 287 ARG A N 1
ATOM 2015 C CA . ARG A 1 287 ? 12.407 36.685 -12.835 1.00 36.44 287 ARG A CA 1
ATOM 2016 C C . ARG A 1 287 ? 12.762 36.878 -11.357 1.00 36.44 287 ARG A C 1
ATOM 2018 O O . ARG A 1 287 ? 12.784 35.914 -10.608 1.00 36.44 287 ARG A O 1
ATOM 2025 N N . GLY A 1 288 ? 12.976 38.135 -10.964 1.00 36.94 288 GLY A N 1
ATOM 2026 C CA . GLY A 1 288 ? 12.656 38.685 -9.639 1.00 36.94 288 GLY A CA 1
ATOM 2027 C C . GLY A 1 288 ? 13.466 38.195 -8.434 1.00 36.94 288 GLY A C 1
ATOM 2028 O O . GLY A 1 288 ? 13.122 37.201 -7.805 1.00 36.94 288 GLY A O 1
ATOM 2029 N N . GLN A 1 289 ? 14.448 38.998 -8.015 1.00 36.50 289 GLN A N 1
ATOM 2030 C CA . GLN A 1 289 ? 14.967 38.980 -6.647 1.00 36.50 289 GLN A CA 1
ATOM 2031 C C . GLN A 1 289 ? 13.844 39.340 -5.657 1.00 36.50 289 GLN A C 1
ATOM 2033 O O . GLN A 1 289 ? 13.362 40.472 -5.642 1.00 36.50 289 GLN A O 1
ATOM 2038 N N . ARG A 1 290 ? 13.451 38.388 -4.805 1.00 34.81 290 ARG A N 1
ATOM 2039 C CA . ARG A 1 290 ? 12.831 38.668 -3.504 1.00 34.81 290 ARG A CA 1
ATOM 2040 C C . ARG A 1 290 ? 13.964 38.805 -2.488 1.00 34.81 290 ARG A C 1
ATOM 2042 O O . ARG A 1 290 ? 14.554 37.810 -2.086 1.00 34.81 290 ARG A O 1
ATOM 2049 N N . THR A 1 291 ? 14.290 40.031 -2.103 1.00 40.44 291 THR A N 1
ATOM 2050 C CA . THR A 1 291 ? 15.078 40.295 -0.896 1.00 40.44 291 THR A CA 1
ATOM 2051 C C . THR A 1 291 ? 14.153 40.198 0.308 1.00 40.44 291 THR A C 1
ATOM 2053 O O . THR A 1 291 ? 13.201 40.973 0.397 1.00 40.44 291 THR A O 1
ATOM 2056 N N . ASP A 1 292 ? 14.439 39.275 1.221 1.00 40.72 292 ASP A N 1
ATOM 2057 C CA . ASP A 1 292 ? 13.826 39.238 2.543 1.00 40.72 292 ASP A CA 1
ATOM 2058 C C . ASP A 1 292 ? 14.923 39.426 3.610 1.00 40.72 292 ASP A C 1
ATOM 2060 O O . ASP A 1 292 ? 15.940 38.738 3.594 1.00 40.72 292 ASP A O 1
ATOM 2064 N N . ARG A 1 293 ? 14.644 40.367 4.524 1.00 38.06 293 ARG A N 1
ATOM 2065 C CA . ARG A 1 293 ? 15.101 40.515 5.926 1.00 38.06 293 ARG A CA 1
ATOM 2066 C C . ARG A 1 293 ? 16.526 40.992 6.290 1.00 38.06 293 ARG A C 1
ATOM 2068 O O . ARG A 1 293 ? 17.496 40.254 6.223 1.00 38.06 293 ARG A O 1
ATOM 2075 N N . SER A 1 294 ? 16.508 42.204 6.871 1.00 40.78 294 SER A N 1
ATOM 2076 C CA . SER A 1 294 ?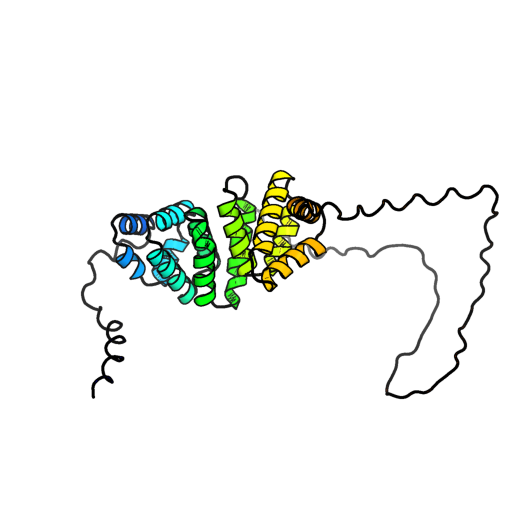 17.029 42.660 8.187 1.00 40.78 294 SER A CA 1
ATOM 2077 C C . SER A 1 294 ? 18.523 42.595 8.542 1.00 40.78 294 SER A C 1
ATOM 2079 O O . SER A 1 294 ? 19.239 41.675 8.169 1.00 40.78 294 SER A O 1
ATOM 2081 N N . PRO A 1 295 ? 18.964 43.543 9.399 1.00 47.91 295 PRO A N 1
ATOM 2082 C CA . PRO A 1 295 ? 19.358 43.115 10.748 1.00 47.91 295 PRO A CA 1
ATOM 2083 C C . PRO A 1 295 ? 18.955 44.064 11.908 1.00 47.91 295 PRO A C 1
ATOM 2085 O O . PRO A 1 295 ? 19.003 45.284 11.797 1.00 47.91 295 PRO A O 1
ATOM 2088 N N . THR A 1 296 ? 18.549 43.422 13.011 1.00 49.31 296 THR A N 1
ATOM 2089 C CA . THR A 1 296 ? 18.774 43.700 14.454 1.00 49.31 296 THR A CA 1
ATOM 2090 C C . THR A 1 296 ? 19.099 45.119 14.959 1.00 49.31 296 THR A C 1
ATOM 2092 O O . THR A 1 296 ? 20.195 45.623 14.713 1.00 49.31 296 THR A O 1
ATOM 2095 N N . ASN A 1 297 ? 18.227 45.672 15.816 1.00 43.22 297 ASN A N 1
ATOM 2096 C CA . ASN A 1 297 ? 18.404 45.866 17.276 1.00 43.22 297 ASN A CA 1
ATOM 2097 C C . ASN A 1 297 ? 17.203 46.616 17.868 1.00 43.22 297 ASN A C 1
ATOM 2099 O O . ASN A 1 297 ? 16.752 47.590 17.228 1.00 43.22 297 ASN A O 1
#

pLDDT: mean 73.36, std 25.42, range [27.75, 97.38]

Secondary structure (DSSP, 8-state):
---SSSSTTTTTSSS--TT---TTTTS-SS-HHHHHHHHHTT-HHHHHTS-HHHHHHHHHHS-HHHHHHHHHTS-HHHHHHHHHHHHHHT--HHHHHHHHHHHHHH-GGGHHHHHHHHHHHS-TTTHHHHHHHHHHHHHHHTTTS-HHHHHHHHHHHHHH-TTHHHHHHHHHTTS-HHHHHHHHHHHHHHHHHS-HHHHHHHHHHHHHH-HHHHHHHHHHTT-TT-------PPPPPPPTT-PPPP----------------------------------PPPPPP-----------

Foldseek 3Di:
DDDPPPPVVVVCVVPPPPDDDPPPPPPPQEDLPVLLVCLQVVNLVVVLPDQLVSNLVRLVPDDLVSLLSNLLSHDPVSLLSNLLNCQQVVRDLLSSLSNLLSNCQNPLVCLVVSLVSNVVRHDLVSLQVNLVSLLVCCLPPVPPGDLSSSLSSLLSSCSSPLVVLLVLLVSLLVDDLVSVLSSLLSLLVCLVPDDVVSVVSNVVSCVVVPHPSVVSNCVNVVVPPPPDPPDPPDPPPPDPDDDDDDPDDDDDDDDDDDDDDDDDDDDDDDDDDDDDDDDDDDDDDDDDDDDDDDDDD

Radius of gyration: 31.49 Å; chains: 1; bounding box: 86×61×96 Å

Sequence (297 aa):
MRSKYSTLLQALILGTALGVAPVVAQDATDDIGILIELARNDAAQDIVALPGSALADILGAASQDQLEELVGSLAAEDVDAILASLALTGADPRLQANMVSAVITSDPEATARIIDVILQNSPLIVLPDIAQGLYELIERVYADMSLAVFEGHVLAAVTFDRRIAGLLVELGNTWDTANAARLARALVTIAEDAEADLASAIETALALAGGQMLQLAAEFRDEIDVAAIPDPAPPPPAAPGVPPAGIGGGGASPAGTGATAPGRDAIFAAGGGTGTGLGSGPSFTPRGQRTDRSPTN